Protein AF-A0A959RWC3-F1 (afdb_monomer_lite)

Radius of gyration: 19.72 Å; chains: 1; bounding box: 51×41×50 Å

Sequence (247 aa):
AQDLAAASRALKKYNSDLSNKASKISQELFERNDSAKAFLKINAAAELYLSTSNPKYADLLFENIDLITSRISNFSIVLGRIVTKSTNEEFNNKIRAAVKTEFEKVIQAQKENPYGVPYKPYIWGAGWGIQSFGVNMLFLHLGFPEIVNSEYAFNALNFVLGCHPGENTASFASGVGANSLTVAYGVNRADWSYIPGGVASGTALIRPDLPELKTWPFLWQQTEYVMGGGATNFMLLGMAADYLFNK

Secondary structure (DSSP, 8-state):
-HHHHHHHHHHTTT-HHHHHHHHHHHHHHHHTTTTS-HHHHHHHHHHHHHHH--HHHHHHHHHTHHHHHTTHHHHHHHHHHHHHH---HHHHHHHHHHHHHHHHHHHHHGGGSTTSS-----SS-HHHHHHHHHHHHHHHHHH-TTTS-THHHHHHHHHHTT-SSSS---BSBTT-SSSB--S-BSTTGGGT---TT-B----EEETTTEEE--S-TT-HHHHB--TTTHHHHHHHHHHHHHHHH--

Structure (mmCIF, N/CA/C/O backbone):
data_AF-A0A959RWC3-F1
#
_entry.id   AF-A0A959RWC3-F1
#
loop_
_atom_site.group_PDB
_atom_site.id
_atom_site.type_symbol
_atom_site.label_atom_id
_atom_site.label_alt_id
_atom_site.label_comp_id
_atom_site.label_asym_id
_atom_site.label_entity_id
_atom_site.label_seq_id
_atom_site.pdbx_PDB_ins_code
_atom_site.Cartn_x
_atom_site.Cartn_y
_atom_site.Cartn_z
_atom_site.occupancy
_atom_site.B_iso_or_equiv
_atom_site.auth_seq_id
_atom_site.auth_comp_id
_atom_site.auth_asym_id
_atom_site.auth_atom_id
_atom_site.pdbx_PDB_model_num
ATOM 1 N N . ALA A 1 1 ? -4.832 -10.357 13.868 1.00 94.12 1 ALA A N 1
ATOM 2 C CA . ALA A 1 1 ? -5.907 -9.530 14.458 1.00 94.12 1 ALA A CA 1
ATOM 3 C C . ALA A 1 1 ? -6.414 -8.517 13.436 1.00 94.12 1 ALA A C 1
ATOM 5 O O . ALA A 1 1 ? -7.496 -8.733 12.917 1.00 94.12 1 ALA A O 1
ATOM 6 N N . GLN A 1 2 ? -5.614 -7.512 13.057 1.00 96.06 2 GLN A N 1
ATOM 7 C CA . GLN A 1 2 ? -5.960 -6.481 12.061 1.00 96.06 2 GLN A CA 1
ATOM 8 C C . GLN A 1 2 ? -6.811 -6.981 10.877 1.00 96.06 2 GLN A C 1
ATOM 10 O O . GLN A 1 2 ? -7.953 -6.551 10.721 1.00 96.06 2 GLN A O 1
ATOM 15 N N . ASP A 1 3 ? -6.294 -7.933 10.097 1.00 96.12 3 ASP A N 1
ATOM 16 C CA . ASP A 1 3 ? -6.963 -8.387 8.870 1.00 96.12 3 ASP A CA 1
ATOM 17 C C . ASP A 1 3 ? -8.296 -9.091 9.143 1.00 96.12 3 ASP A C 1
ATOM 19 O O . ASP A 1 3 ? -9.255 -8.919 8.398 1.00 96.12 3 ASP A O 1
ATOM 23 N N . LEU A 1 4 ? -8.400 -9.831 10.252 1.00 98.19 4 LEU A N 1
ATOM 24 C CA . LEU A 1 4 ? -9.643 -10.493 10.659 1.00 98.19 4 LEU A CA 1
ATOM 25 C C . LEU A 1 4 ? -10.702 -9.485 11.122 1.00 98.19 4 LEU A C 1
ATOM 27 O O . LEU A 1 4 ? -11.885 -9.665 10.826 1.00 98.19 4 LEU A O 1
ATOM 31 N N . ALA A 1 5 ? -10.299 -8.403 11.797 1.00 98.25 5 ALA A N 1
ATOM 32 C CA . ALA A 1 5 ? -11.210 -7.311 12.130 1.00 98.25 5 ALA A CA 1
ATOM 33 C C . ALA A 1 5 ? -11.740 -6.625 10.863 1.00 98.25 5 ALA A C 1
ATOM 35 O O . ALA A 1 5 ? -12.949 -6.398 10.760 1.00 98.25 5 ALA A O 1
ATOM 36 N N . ALA A 1 6 ? -10.869 -6.336 9.893 1.00 97.69 6 ALA A N 1
ATOM 37 C CA . ALA A 1 6 ? -11.265 -5.746 8.617 1.00 97.69 6 ALA A CA 1
ATOM 38 C C . ALA A 1 6 ? -12.182 -6.684 7.809 1.00 97.69 6 ALA A C 1
ATOM 40 O O . ALA A 1 6 ? -13.258 -6.266 7.368 1.00 97.69 6 ALA A O 1
ATOM 41 N N . ALA A 1 7 ? -11.806 -7.962 7.690 1.00 97.81 7 ALA A N 1
ATOM 42 C CA . ALA A 1 7 ? -12.584 -8.989 7.002 1.00 97.81 7 ALA A CA 1
ATOM 43 C C . ALA A 1 7 ? -13.971 -9.170 7.628 1.00 97.81 7 ALA A C 1
ATOM 45 O O . ALA A 1 7 ? -14.957 -9.272 6.903 1.00 97.81 7 ALA A O 1
ATOM 46 N N . SER A 1 8 ? -14.079 -9.135 8.961 1.00 98.19 8 SER A N 1
ATOM 47 C CA . SER A 1 8 ? -15.370 -9.194 9.654 1.00 98.19 8 SER A CA 1
ATOM 48 C C . SER A 1 8 ? -16.339 -8.110 9.166 1.00 98.19 8 SER A C 1
ATOM 50 O O . SER A 1 8 ? -17.478 -8.419 8.816 1.00 98.19 8 SER A O 1
ATOM 52 N N . ARG A 1 9 ? -15.893 -6.849 9.037 1.00 96.56 9 ARG A N 1
ATOM 53 C CA . ARG A 1 9 ? -16.759 -5.778 8.504 1.00 96.56 9 ARG A CA 1
ATOM 54 C C . ARG A 1 9 ? -17.160 -6.020 7.059 1.00 96.56 9 ARG A C 1
ATOM 56 O O . ARG A 1 9 ? -18.326 -5.816 6.730 1.00 96.56 9 ARG A O 1
ATOM 63 N N . ALA A 1 10 ? -16.213 -6.431 6.216 1.00 96.31 10 ALA A N 1
ATOM 64 C CA . ALA A 1 10 ? -16.474 -6.685 4.803 1.00 96.31 10 ALA A CA 1
ATOM 65 C C . ALA A 1 10 ? -17.484 -7.829 4.613 1.00 96.31 10 ALA A C 1
ATOM 67 O O . ALA A 1 10 ? -18.391 -7.723 3.795 1.00 96.31 10 ALA A O 1
ATOM 68 N N . LEU A 1 11 ? -17.376 -8.888 5.420 1.00 97.50 11 LEU A N 1
ATOM 69 C CA . LEU A 1 11 ? -18.210 -10.087 5.333 1.00 97.50 11 LEU A CA 1
ATOM 70 C C . LEU A 1 11 ? -19.594 -9.931 5.968 1.00 97.50 11 LEU A C 1
ATOM 72 O O . LEU A 1 11 ? -20.471 -10.736 5.671 1.00 97.50 11 LEU A O 1
ATOM 76 N N . LYS A 1 12 ? -19.825 -8.919 6.814 1.00 95.94 12 LYS A N 1
ATOM 77 C CA . LYS A 1 12 ? -21.043 -8.796 7.637 1.00 95.94 12 LYS A CA 1
ATOM 78 C C . LYS A 1 12 ? -22.353 -8.930 6.853 1.00 95.94 12 LYS A C 1
ATOM 80 O O . LYS A 1 12 ? -23.305 -9.501 7.373 1.00 95.94 12 LYS A O 1
ATOM 85 N N . LYS A 1 13 ? -22.400 -8.413 5.620 1.00 96.44 13 LYS A N 1
ATOM 86 C CA . LYS A 1 13 ? -23.585 -8.476 4.742 1.00 96.44 13 LYS A CA 1
ATOM 87 C C . LYS A 1 13 ? -23.653 -9.732 3.860 1.00 96.44 13 LYS A C 1
ATOM 89 O O . LYS A 1 13 ? -24.714 -10.004 3.317 1.00 96.44 13 LYS A O 1
ATOM 94 N N . TYR A 1 14 ? -22.554 -10.472 3.712 1.00 97.25 14 TYR A N 1
ATOM 95 C CA . TYR A 1 14 ? -22.447 -11.616 2.795 1.00 97.25 14 TYR A CA 1
ATOM 96 C C . TYR A 1 14 ? -22.447 -12.965 3.521 1.00 97.25 14 TYR A C 1
ATOM 98 O O . TYR A 1 14 ? -22.988 -13.943 3.020 1.00 97.25 14 TYR A O 1
ATOM 106 N N . ASN A 1 15 ? -21.824 -13.028 4.699 1.00 98.00 15 ASN A N 1
ATOM 107 C CA . ASN A 1 15 ? -21.748 -14.222 5.530 1.00 98.00 15 ASN A CA 1
ATOM 108 C C . ASN A 1 15 ? -21.599 -13.809 7.003 1.00 98.00 15 ASN A C 1
ATOM 110 O O . ASN A 1 15 ? -20.490 -13.585 7.500 1.00 98.00 15 ASN A O 1
ATOM 114 N N . SER A 1 16 ? -22.732 -13.681 7.699 1.00 97.38 16 SER A N 1
ATOM 115 C CA . SER A 1 16 ? -22.787 -13.234 9.097 1.00 97.38 16 SER A CA 1
ATOM 116 C C . SER A 1 16 ? -22.029 -14.164 10.042 1.00 97.38 16 SER A C 1
ATOM 118 O O . SER A 1 16 ? -21.341 -13.690 10.945 1.00 97.38 16 SER A O 1
ATOM 120 N N . ASP A 1 17 ? -22.091 -15.475 9.809 1.00 98.25 17 ASP A N 1
ATOM 121 C CA . ASP A 1 17 ? -21.435 -16.471 10.658 1.00 98.25 17 ASP A CA 1
ATOM 122 C C . ASP A 1 17 ? -19.915 -16.372 10.554 1.00 98.25 17 ASP A C 1
ATOM 124 O O . ASP A 1 17 ? -19.214 -16.352 11.570 1.00 98.25 17 ASP A O 1
ATOM 128 N N . LEU A 1 18 ? -19.388 -16.251 9.333 1.00 98.06 18 LEU A N 1
ATOM 129 C CA . LEU A 1 18 ? -17.959 -16.059 9.112 1.00 98.06 18 LEU A CA 1
ATOM 130 C C . LEU A 1 18 ? -17.494 -14.691 9.624 1.00 98.06 18 LEU A C 1
ATOM 132 O O . LEU A 1 18 ? -16.441 -14.604 10.254 1.00 98.06 18 LEU A O 1
ATOM 136 N N . SER A 1 19 ? -18.301 -13.643 9.435 1.00 98.38 19 SER A N 1
ATOM 137 C CA . SER A 1 19 ? -18.060 -12.316 10.012 1.00 98.38 19 SER A CA 1
ATOM 138 C C . SER A 1 19 ? -17.921 -12.375 11.537 1.00 98.38 19 SER A C 1
ATOM 140 O O . SER A 1 19 ? -16.976 -11.807 12.093 1.00 98.38 19 SER A O 1
ATOM 142 N N . ASN A 1 20 ? -18.826 -13.082 12.218 1.00 98.19 20 ASN A N 1
ATOM 143 C CA . ASN A 1 20 ? -18.807 -13.233 13.673 1.00 98.19 20 ASN A CA 1
ATOM 144 C C . ASN A 1 20 ? -17.586 -14.035 14.140 1.00 98.19 20 ASN A C 1
ATOM 146 O O . ASN A 1 20 ? -16.916 -13.632 15.093 1.00 98.19 20 ASN A O 1
ATOM 150 N N . LYS A 1 21 ? -17.238 -15.122 13.437 1.00 98.31 21 LYS A N 1
ATOM 151 C CA . LYS A 1 21 ? -16.022 -15.907 13.710 1.00 98.31 21 LYS A CA 1
ATOM 152 C C . LYS A 1 21 ? -14.756 -15.061 13.555 1.00 98.31 21 LYS A C 1
ATOM 154 O O . LYS A 1 21 ? -13.922 -15.057 14.457 1.00 98.31 21 LYS A O 1
ATOM 159 N N . ALA A 1 22 ? -14.631 -14.304 12.464 1.00 98.50 22 ALA A N 1
ATOM 160 C CA . ALA A 1 22 ? -13.487 -13.427 12.222 1.00 98.50 22 ALA A CA 1
ATOM 161 C C . ALA A 1 22 ? -13.366 -12.336 13.300 1.00 98.50 22 ALA A C 1
ATOM 163 O O . ALA A 1 22 ? -12.276 -12.119 13.830 1.00 98.50 22 ALA A O 1
ATOM 164 N N . SER A 1 23 ? -14.486 -11.711 13.687 1.00 98.31 23 SER A N 1
ATOM 165 C CA . SER A 1 23 ? -14.517 -10.726 14.777 1.00 98.31 23 SER A CA 1
ATOM 166 C C . SER A 1 23 ? -14.013 -11.322 16.088 1.00 98.31 23 SER A C 1
ATOM 168 O O . SER A 1 23 ? -13.117 -10.759 16.717 1.00 98.31 23 SER A O 1
ATOM 170 N N . LYS A 1 24 ? -14.548 -12.486 16.480 1.00 98.25 24 LYS A N 1
ATOM 171 C CA . LYS A 1 24 ? -14.173 -13.165 17.724 1.00 98.25 24 LYS A CA 1
ATOM 172 C C . LYS A 1 24 ? -12.683 -13.509 17.747 1.00 98.25 24 LYS A C 1
ATOM 174 O O . LYS A 1 24 ? -11.982 -13.114 18.672 1.00 98.25 24 LYS A O 1
ATOM 179 N N . ILE A 1 25 ? -12.180 -14.165 16.699 1.00 98.19 25 ILE A N 1
ATOM 180 C CA . ILE A 1 25 ? -10.764 -14.550 16.607 1.00 98.19 25 ILE A CA 1
ATOM 181 C C . ILE A 1 25 ? -9.864 -13.308 16.610 1.00 98.19 25 ILE A C 1
ATOM 183 O O . ILE A 1 25 ? -8.811 -13.310 17.242 1.00 98.19 25 ILE A O 1
ATOM 187 N N . SER A 1 26 ? -10.267 -12.224 15.940 1.00 97.88 26 SER A N 1
ATOM 188 C CA . SER A 1 26 ? -9.500 -10.979 15.953 1.00 97.88 26 SER A CA 1
ATOM 189 C C . SER A 1 26 ? -9.325 -10.412 17.361 1.00 97.88 26 SER A C 1
ATOM 191 O O . SER A 1 26 ? -8.217 -10.002 17.710 1.00 97.88 26 SER A O 1
ATOM 193 N N . GLN A 1 27 ? -10.402 -10.380 18.150 1.00 97.50 27 GLN A N 1
ATOM 194 C CA . GLN A 1 27 ? -10.381 -9.874 19.524 1.00 97.50 27 GLN A CA 1
ATOM 195 C C . GLN A 1 27 ? -9.514 -10.766 20.420 1.00 97.50 27 GLN A C 1
ATOM 197 O O . GLN A 1 27 ? -8.615 -10.256 21.083 1.00 97.50 27 GLN A O 1
ATOM 202 N N . GLU A 1 28 ? -9.681 -12.090 20.340 1.00 96.62 28 GLU A N 1
ATOM 203 C CA . GLU A 1 28 ? -8.859 -13.039 21.102 1.00 96.62 28 GLU A CA 1
ATOM 204 C C . GLU A 1 28 ? -7.367 -12.929 20.755 1.00 96.62 28 GLU A C 1
ATOM 206 O O . GLU A 1 28 ? -6.518 -12.928 21.642 1.00 96.62 28 GLU A O 1
ATOM 211 N N . LEU A 1 29 ? -7.015 -12.812 19.469 1.00 95.69 29 LEU A N 1
ATOM 212 C CA . LEU A 1 29 ? -5.620 -12.642 19.047 1.00 95.69 29 LEU A CA 1
ATOM 213 C C . LEU A 1 29 ? -5.017 -11.323 19.535 1.00 95.69 29 LEU A C 1
ATOM 215 O O . LEU A 1 29 ? -3.814 -11.256 19.776 1.00 95.69 29 LEU A O 1
ATOM 219 N N . PHE A 1 30 ? -5.827 -10.270 19.633 1.00 95.38 30 PHE A N 1
ATOM 220 C CA . PHE A 1 30 ? -5.373 -8.979 20.136 1.00 95.38 30 PHE A CA 1
ATOM 221 C C . PHE A 1 30 ? -5.074 -9.025 21.640 1.00 95.38 30 PHE A C 1
ATOM 223 O O . PHE A 1 30 ? -4.076 -8.452 22.074 1.00 95.38 30 PHE A O 1
ATOM 230 N N . GLU A 1 31 ? -5.913 -9.727 22.405 1.00 92.25 31 GLU A N 1
ATOM 231 C CA . GLU A 1 31 ? -5.795 -9.891 23.861 1.00 92.25 31 GLU A CA 1
ATOM 232 C C . GLU A 1 31 ? -4.676 -10.865 24.251 1.00 92.25 31 GLU A C 1
ATOM 234 O O . GLU A 1 31 ? -3.935 -10.626 25.193 1.00 92.25 31 GLU A O 1
ATOM 239 N N . ARG A 1 32 ? -4.451 -11.938 23.482 1.00 91.69 32 ARG A N 1
ATOM 240 C CA . ARG A 1 32 ? -3.348 -12.884 23.757 1.00 91.69 32 ARG A CA 1
ATOM 241 C C . ARG A 1 32 ? -1.954 -12.266 23.624 1.00 91.69 32 ARG A C 1
ATOM 243 O O . ARG A 1 32 ? -0.979 -12.887 24.036 1.00 91.69 32 ARG A O 1
ATOM 250 N N . ASN A 1 33 ? -1.843 -11.086 23.017 1.00 83.44 33 ASN A N 1
ATOM 251 C CA . ASN A 1 33 ? -0.573 -10.437 22.713 1.00 83.44 33 ASN A CA 1
ATOM 252 C C . ASN A 1 33 ? -0.391 -9.139 23.519 1.00 83.44 33 ASN A C 1
ATOM 254 O O . ASN A 1 33 ? -0.070 -8.079 22.974 1.00 83.44 33 ASN A O 1
ATOM 258 N N . ASP A 1 34 ? -0.648 -9.201 24.826 1.00 74.38 34 ASP A N 1
ATOM 259 C CA . ASP A 1 34 ? -0.548 -8.049 25.732 1.00 74.38 34 ASP A CA 1
ATOM 260 C C . ASP A 1 34 ? 0.881 -7.524 25.905 1.00 74.38 34 ASP A C 1
ATOM 262 O O . ASP A 1 34 ? 1.068 -6.323 26.072 1.00 74.38 34 ASP A O 1
ATOM 266 N N . SER A 1 35 ? 1.896 -8.378 25.756 1.00 79.06 35 SER A N 1
ATOM 267 C CA . SER A 1 35 ? 3.309 -7.979 25.819 1.00 79.06 35 SER A CA 1
ATOM 268 C C . SER A 1 35 ? 3.852 -7.368 24.520 1.00 79.06 35 SER A C 1
ATOM 270 O O . SER A 1 35 ? 5.003 -6.921 24.482 1.00 79.06 35 SER A O 1
ATOM 272 N N . ALA A 1 36 ? 3.065 -7.336 23.437 1.00 83.38 36 ALA A N 1
ATOM 273 C CA . ALA A 1 36 ? 3.516 -6.753 22.180 1.00 83.38 36 ALA A CA 1
ATOM 274 C C . ALA A 1 36 ? 3.710 -5.237 22.293 1.00 83.38 36 ALA A C 1
ATOM 276 O O . ALA A 1 36 ? 2.899 -4.516 22.872 1.00 83.38 36 ALA A O 1
ATOM 277 N N . LYS A 1 37 ? 4.768 -4.738 21.642 1.00 88.56 37 LYS A N 1
ATOM 278 C CA . LYS A 1 37 ? 5.032 -3.298 21.522 1.00 88.56 37 LYS A CA 1
ATOM 279 C C . LYS A 1 37 ? 3.821 -2.589 20.913 1.00 88.56 37 LYS A C 1
ATOM 281 O O . LYS A 1 37 ? 3.301 -3.046 19.894 1.00 88.56 37 LYS A O 1
ATOM 286 N N . ALA A 1 38 ? 3.455 -1.430 21.464 1.00 87.94 38 ALA A N 1
ATOM 287 C CA . ALA A 1 38 ? 2.292 -0.653 21.029 1.00 87.94 38 ALA A CA 1
ATOM 288 C C . ALA A 1 38 ? 2.243 -0.428 19.508 1.00 87.94 38 ALA A C 1
ATOM 290 O O . ALA A 1 38 ? 1.197 -0.620 18.894 1.00 87.94 38 ALA A O 1
ATOM 291 N N . PHE A 1 39 ? 3.394 -0.153 18.879 1.00 90.56 39 PHE A N 1
ATOM 292 C CA . PHE A 1 39 ? 3.534 0.000 17.422 1.00 90.56 39 PHE A CA 1
ATOM 293 C C . PHE A 1 39 ? 2.908 -1.150 16.614 1.00 90.56 39 PHE A C 1
ATOM 295 O O . PHE A 1 39 ? 2.261 -0.907 15.600 1.00 90.56 39 PHE A O 1
ATOM 302 N N . LEU A 1 40 ? 3.056 -2.398 17.073 1.00 91.69 40 LEU A N 1
ATOM 303 C CA . LEU A 1 40 ? 2.515 -3.583 16.398 1.00 91.69 40 LEU A CA 1
ATOM 304 C C . LEU A 1 40 ? 1.005 -3.756 16.623 1.00 91.69 40 LEU A C 1
ATOM 306 O O . LEU A 1 40 ? 0.353 -4.497 15.889 1.00 91.69 40 LEU A O 1
ATOM 310 N N . LYS A 1 41 ? 0.442 -3.085 17.635 1.00 94.44 41 LYS A N 1
ATOM 311 C CA . LYS A 1 41 ? -0.976 -3.171 18.001 1.00 94.44 41 LYS A CA 1
ATOM 312 C C . LYS A 1 41 ? -1.823 -2.065 17.368 1.00 94.44 41 LYS A C 1
ATOM 314 O O . LYS A 1 41 ? -3.014 -2.295 17.203 1.00 94.44 41 LYS A O 1
ATOM 319 N N . ILE A 1 42 ? -1.250 -0.923 16.966 1.00 96.75 42 ILE A N 1
ATOM 320 C CA . ILE A 1 42 ? -2.008 0.248 16.472 1.00 96.75 42 ILE A CA 1
ATOM 321 C C . ILE A 1 42 ? -2.965 -0.099 15.328 1.00 96.75 42 ILE A C 1
ATOM 323 O O . ILE A 1 42 ? -4.167 0.109 15.464 1.00 96.75 42 ILE A O 1
ATOM 327 N N . ASN A 1 43 ? -2.475 -0.661 14.216 1.00 97.06 43 ASN A N 1
ATOM 328 C CA . ASN A 1 43 ? -3.352 -0.974 13.080 1.00 97.06 43 ASN A CA 1
ATOM 329 C C . ASN A 1 43 ? -4.430 -2.002 13.462 1.00 97.06 43 ASN A C 1
ATOM 331 O O . ASN A 1 43 ? -5.575 -1.892 13.031 1.00 97.06 43 ASN A O 1
ATOM 335 N N . ALA A 1 44 ? -4.097 -2.974 14.316 1.00 97.19 44 ALA A N 1
ATOM 336 C CA . ALA A 1 44 ? -5.067 -3.949 14.802 1.00 97.19 44 ALA A CA 1
ATOM 337 C C . ALA A 1 44 ? -6.134 -3.318 15.710 1.00 97.19 44 ALA A C 1
ATOM 339 O O . ALA A 1 44 ? -7.311 -3.632 15.554 1.00 97.19 44 ALA A O 1
ATOM 340 N N . ALA A 1 45 ? -5.741 -2.421 16.617 1.00 97.62 45 ALA A N 1
ATOM 341 C CA . ALA A 1 45 ? -6.650 -1.676 17.481 1.00 97.62 45 ALA A CA 1
ATOM 342 C C . ALA A 1 45 ? -7.568 -0.773 16.654 1.00 97.62 45 ALA A C 1
ATOM 344 O O . ALA A 1 45 ? -8.779 -0.794 16.840 1.00 97.62 45 ALA A O 1
ATOM 345 N N . ALA A 1 46 ? -7.018 -0.064 15.670 1.00 98.31 46 ALA A N 1
ATOM 346 C CA . ALA A 1 46 ? -7.789 0.753 14.746 1.00 98.31 46 ALA A CA 1
ATOM 347 C C . ALA A 1 46 ? -8.829 -0.072 13.977 1.00 98.31 46 ALA A C 1
ATOM 349 O O . ALA A 1 46 ? -10.011 0.272 13.972 1.00 98.31 46 ALA A O 1
ATOM 350 N N . GLU A 1 47 ? -8.433 -1.203 13.389 1.00 98.38 47 GLU A N 1
ATOM 351 C CA . GLU A 1 47 ? -9.384 -2.070 12.696 1.00 98.38 47 GLU A CA 1
ATOM 352 C C . GLU A 1 47 ? -10.442 -2.648 13.649 1.00 98.38 47 GLU A C 1
ATOM 354 O O . GLU A 1 47 ? -11.624 -2.678 13.310 1.00 98.38 47 GLU A O 1
ATOM 359 N N . LEU A 1 48 ? -10.064 -3.039 14.868 1.00 98.19 48 LEU A N 1
ATOM 360 C CA . LEU A 1 48 ? -11.003 -3.515 15.885 1.00 98.19 48 LEU A CA 1
ATOM 361 C C . LEU A 1 48 ? -11.982 -2.427 16.341 1.00 98.19 48 LEU A C 1
ATOM 363 O O . LEU A 1 48 ? -13.176 -2.706 16.460 1.00 98.19 48 LEU A O 1
ATOM 367 N N . TYR A 1 49 ? -11.527 -1.189 16.535 1.00 98.38 49 TYR A N 1
ATOM 368 C CA . TYR A 1 49 ? -12.389 -0.049 16.845 1.00 98.38 49 TYR A CA 1
ATOM 369 C C . TYR A 1 49 ? -13.377 0.231 15.707 1.00 98.38 49 TYR A C 1
ATOM 371 O O . TYR A 1 49 ? -14.582 0.379 15.935 1.00 98.38 49 TYR A O 1
ATOM 379 N N . LEU A 1 50 ? -12.903 0.230 14.458 1.00 98.12 50 LEU A N 1
ATOM 380 C CA . LEU A 1 50 ? -13.757 0.385 13.282 1.00 98.12 50 LEU A CA 1
ATOM 381 C C . LEU A 1 50 ? -14.835 -0.711 13.232 1.00 98.12 50 LEU A C 1
ATOM 383 O O . LEU A 1 50 ? -15.990 -0.394 12.946 1.00 98.12 50 LEU A O 1
ATOM 387 N N . SER A 1 51 ? -14.490 -1.962 13.558 1.00 97.06 51 SER A N 1
ATOM 388 C CA . SER A 1 51 ? -15.390 -3.128 13.471 1.00 97.06 51 SER A CA 1
ATOM 389 C C . SER A 1 51 ? -16.375 -3.275 14.614 1.00 97.06 51 SER A C 1
ATOM 391 O O . SER A 1 51 ? -17.499 -3.718 14.388 1.00 97.06 51 SER A O 1
ATOM 393 N N . THR A 1 52 ? -15.953 -2.952 15.831 1.00 96.25 52 THR A N 1
ATOM 394 C CA . THR A 1 52 ? -16.710 -3.273 17.048 1.00 96.25 52 THR A CA 1
ATOM 395 C C . THR A 1 52 ? -17.292 -2.041 17.724 1.00 96.25 52 THR A C 1
ATOM 397 O O . THR A 1 52 ? -18.206 -2.178 18.530 1.00 96.25 52 THR A O 1
ATOM 400 N N . SER A 1 53 ? -16.766 -0.847 17.423 1.00 96.44 53 SER A N 1
ATOM 401 C CA . SER A 1 53 ? -17.027 0.385 18.180 1.00 96.44 53 SER A CA 1
ATOM 402 C C . SER A 1 53 ? -16.718 0.269 19.681 1.00 96.44 53 SER A C 1
ATOM 404 O O . SER A 1 53 ? -17.179 1.100 20.455 1.00 96.44 53 SER A O 1
ATOM 406 N N . ASN A 1 54 ? -15.949 -0.739 20.112 1.00 96.81 54 ASN A N 1
ATOM 407 C CA . ASN A 1 54 ? -15.593 -0.904 21.516 1.00 96.81 54 ASN A CA 1
ATOM 408 C C . ASN A 1 54 ? -14.560 0.173 21.916 1.00 96.81 54 ASN A C 1
ATOM 410 O O . ASN A 1 54 ? -13.503 0.238 21.275 1.00 96.81 54 ASN A O 1
ATOM 414 N N . PRO A 1 55 ? -14.840 0.997 22.947 1.00 96.19 55 PRO A N 1
ATOM 415 C CA . PRO A 1 55 ? -13.990 2.125 23.328 1.00 96.19 55 PRO A CA 1
ATOM 416 C C . PRO A 1 55 ? -12.570 1.711 23.715 1.00 96.19 55 PRO A C 1
ATOM 418 O O . PRO A 1 55 ? -11.640 2.419 23.351 1.00 96.19 55 PRO A O 1
ATOM 421 N N . LYS A 1 56 ? -12.367 0.509 24.280 1.00 95.75 56 LYS A N 1
ATOM 422 C CA . LYS A 1 56 ? -11.033 0.031 24.697 1.00 95.75 56 LYS A CA 1
ATOM 423 C C . LYS A 1 56 ? -9.986 0.079 23.579 1.00 95.75 56 LYS A C 1
ATOM 425 O O . LYS A 1 56 ? -8.794 0.230 23.824 1.00 95.75 56 LYS A O 1
ATOM 430 N N . TYR A 1 57 ? -10.427 -0.100 22.333 1.00 97.00 57 TYR A N 1
ATOM 431 C CA . TYR A 1 57 ? -9.543 -0.047 21.175 1.00 97.00 57 TYR A CA 1
ATOM 432 C C . TYR A 1 57 ? -9.251 1.384 20.728 1.00 97.00 57 TYR A C 1
ATOM 434 O O . TYR A 1 57 ? -8.169 1.623 20.208 1.00 97.00 57 TYR A O 1
ATOM 442 N N . ALA A 1 58 ? -10.189 2.317 20.921 1.00 97.31 58 ALA A N 1
ATOM 443 C CA . ALA A 1 58 ? -9.965 3.739 20.679 1.00 97.31 58 ALA A CA 1
ATOM 444 C C . ALA A 1 58 ? -9.027 4.336 21.732 1.00 97.31 58 ALA A C 1
ATOM 446 O O . ALA A 1 58 ? -8.096 5.046 21.362 1.00 97.31 58 ALA A O 1
ATOM 447 N N . ASP A 1 59 ? -9.212 3.972 23.003 1.00 96.50 59 ASP A N 1
ATOM 448 C CA . ASP A 1 59 ? -8.383 4.439 24.119 1.00 96.50 59 ASP A CA 1
ATOM 449 C C . ASP A 1 59 ? -6.898 4.153 23.854 1.00 96.50 59 ASP A C 1
ATOM 451 O O . ASP A 1 59 ? -6.070 5.059 23.914 1.00 96.50 59 ASP A O 1
ATOM 455 N N . LEU A 1 60 ? -6.569 2.941 23.386 1.00 95.88 60 LEU A N 1
ATOM 456 C CA . LEU A 1 60 ? -5.197 2.586 23.012 1.00 95.88 60 LEU A CA 1
ATOM 457 C C . LEU A 1 60 ? -4.627 3.475 21.894 1.00 95.88 60 LEU A C 1
ATOM 459 O O . LEU A 1 60 ? -3.432 3.772 21.896 1.00 95.88 60 LEU A O 1
ATOM 463 N N . LEU A 1 61 ? -5.443 3.896 20.922 1.00 97.56 61 LEU A N 1
ATOM 464 C CA . LEU A 1 61 ? -4.993 4.809 19.865 1.00 97.56 61 LEU A CA 1
ATOM 465 C C . LEU A 1 61 ? -4.722 6.203 20.429 1.00 97.56 61 LEU A C 1
ATOM 467 O O . LEU A 1 61 ? -3.718 6.816 20.069 1.00 97.56 61 LEU A O 1
ATOM 471 N N . PHE A 1 62 ? -5.598 6.687 21.311 1.00 97.38 62 PHE A N 1
ATOM 472 C CA . PHE A 1 62 ? -5.481 8.004 21.930 1.00 97.38 62 PHE A CA 1
ATOM 473 C C . PHE A 1 62 ? -4.248 8.087 22.833 1.00 97.38 62 PHE A C 1
ATOM 475 O O . PHE A 1 62 ? -3.458 9.019 22.701 1.00 97.38 62 PHE A O 1
ATOM 482 N N . GLU A 1 63 ? -4.009 7.063 23.651 1.00 96.62 63 GLU A N 1
ATOM 483 C CA . GLU A 1 63 ? -2.824 6.944 24.509 1.00 96.62 63 GLU A CA 1
ATOM 484 C C . GLU A 1 63 ? -1.508 6.884 23.716 1.00 96.62 63 GLU A C 1
ATOM 486 O O . GLU A 1 63 ? -0.453 7.255 24.224 1.00 96.62 63 GLU A O 1
ATOM 491 N N . ASN A 1 64 ? -1.548 6.433 22.457 1.00 97.44 64 ASN A N 1
ATOM 492 C CA . ASN A 1 64 ? -0.368 6.264 21.605 1.00 97.44 64 ASN A CA 1
ATOM 493 C C . ASN A 1 64 ? -0.282 7.299 20.474 1.00 97.44 64 ASN A C 1
ATOM 495 O O . ASN A 1 64 ? 0.412 7.078 19.477 1.00 97.44 64 ASN A O 1
ATOM 499 N N . ILE A 1 65 ? -0.956 8.440 20.615 1.00 97.81 65 ILE A N 1
ATOM 500 C CA . ILE A 1 65 ? -1.034 9.451 19.562 1.00 97.81 65 ILE A CA 1
ATOM 501 C C . ILE A 1 65 ? 0.341 9.940 19.082 1.00 97.81 65 ILE A C 1
ATOM 503 O O . ILE A 1 65 ? 0.550 10.065 17.878 1.00 97.81 65 ILE A O 1
ATOM 507 N N . ASP A 1 66 ? 1.313 10.134 19.978 1.00 97.69 66 ASP A N 1
ATOM 508 C CA . ASP A 1 66 ? 2.660 10.595 19.608 1.00 97.69 66 ASP A CA 1
ATOM 509 C C . ASP A 1 66 ? 3.391 9.581 18.717 1.00 97.69 66 ASP A C 1
ATOM 511 O O . ASP A 1 66 ? 3.999 9.930 17.695 1.00 97.69 66 ASP A O 1
ATOM 515 N N . LEU A 1 67 ? 3.263 8.295 19.050 1.00 97.44 67 LEU A N 1
ATOM 516 C CA . LEU A 1 67 ? 3.801 7.201 18.248 1.00 97.44 67 LEU A CA 1
ATOM 517 C C . LEU A 1 67 ? 3.155 7.164 16.859 1.00 97.44 67 LEU A C 1
ATOM 519 O O . LEU A 1 67 ? 3.847 6.944 15.866 1.00 97.44 67 LEU A O 1
ATOM 523 N N . ILE A 1 68 ? 1.846 7.402 16.783 1.00 98.12 68 ILE A N 1
ATOM 524 C CA . ILE A 1 68 ? 1.115 7.450 15.516 1.00 98.12 68 ILE A CA 1
ATOM 525 C C . ILE A 1 68 ? 1.586 8.643 14.675 1.00 98.12 68 ILE A C 1
ATOM 527 O O . ILE A 1 68 ? 1.955 8.475 13.512 1.00 98.12 68 ILE A O 1
ATOM 531 N N . THR A 1 69 ? 1.644 9.838 15.267 1.00 98.19 69 THR A N 1
ATOM 532 C CA . THR A 1 69 ? 2.002 11.080 14.561 1.00 98.19 69 THR A CA 1
ATOM 533 C C . THR A 1 69 ? 3.448 11.111 14.075 1.00 98.19 69 THR A C 1
ATOM 535 O O . THR A 1 69 ? 3.741 11.745 13.067 1.00 98.19 69 THR A O 1
ATOM 538 N N . SER A 1 70 ? 4.354 10.382 14.732 1.00 97.19 70 SER A N 1
ATOM 539 C CA . SER A 1 70 ? 5.750 10.264 14.290 1.00 97.19 70 SER A CA 1
ATOM 540 C C . SER A 1 70 ? 5.946 9.285 13.125 1.00 97.19 70 SER A C 1
ATOM 542 O O . SER A 1 70 ? 7.040 9.219 12.564 1.00 97.19 70 SER A O 1
ATOM 544 N N . ARG A 1 71 ? 4.913 8.508 12.758 1.00 96.38 71 ARG A N 1
ATOM 545 C CA . ARG A 1 71 ? 4.996 7.394 11.797 1.00 96.38 71 ARG A CA 1
ATOM 546 C C . ARG A 1 71 ? 3.746 7.279 10.920 1.00 96.38 71 ARG A C 1
ATOM 548 O O . ARG A 1 71 ? 3.247 6.180 10.686 1.00 96.38 71 ARG A O 1
ATOM 555 N N . ILE A 1 72 ? 3.250 8.406 10.411 1.00 97.81 72 ILE A N 1
ATOM 556 C CA . ILE A 1 72 ? 2.019 8.482 9.601 1.00 97.81 72 ILE A CA 1
ATOM 557 C C . ILE A 1 72 ? 1.982 7.431 8.486 1.00 97.81 72 ILE A C 1
ATOM 559 O O . ILE A 1 72 ? 0.999 6.701 8.356 1.00 97.81 72 ILE A O 1
ATOM 563 N N . SER A 1 73 ? 3.078 7.283 7.743 1.00 94.00 73 SER A N 1
ATOM 564 C CA . SER A 1 73 ? 3.191 6.323 6.640 1.00 94.00 73 SER A CA 1
ATOM 565 C C . SER A 1 73 ? 2.977 4.855 7.058 1.00 94.00 73 SER A C 1
ATOM 567 O O . SER A 1 73 ? 2.541 4.054 6.240 1.00 94.00 73 SER A O 1
ATOM 569 N N . ASN A 1 74 ? 3.219 4.479 8.322 1.00 95.44 74 ASN A N 1
ATOM 570 C CA . ASN A 1 74 ? 2.974 3.116 8.821 1.00 95.44 74 ASN A CA 1
ATOM 571 C C . ASN A 1 74 ? 1.499 2.833 9.161 1.00 95.44 74 ASN A C 1
ATOM 573 O O . ASN A 1 74 ? 1.115 1.669 9.307 1.00 95.44 74 ASN A O 1
ATOM 577 N N . PHE A 1 75 ? 0.688 3.882 9.312 1.00 97.69 75 PHE A N 1
ATOM 578 C CA . PHE A 1 75 ? -0.696 3.794 9.787 1.00 97.69 75 PHE A CA 1
ATOM 579 C C . PHE A 1 75 ? -1.711 4.393 8.801 1.00 97.69 75 PHE A C 1
ATOM 581 O O . PHE A 1 75 ? -2.915 4.334 9.050 1.00 97.69 75 PHE A O 1
ATOM 588 N N . SER A 1 76 ? -1.242 4.929 7.668 1.00 97.19 76 SER A N 1
ATOM 589 C CA . SER A 1 76 ? -2.016 5.551 6.578 1.00 97.19 76 SER A CA 1
ATOM 590 C C . SER A 1 76 ? -3.348 4.847 6.294 1.00 97.19 76 SER A C 1
ATOM 592 O O . SER A 1 76 ? -4.394 5.494 6.258 1.00 97.19 76 SER A O 1
ATOM 594 N N . ILE A 1 77 ? -3.318 3.513 6.194 1.00 95.75 77 ILE A N 1
ATOM 595 C CA . ILE A 1 77 ? -4.459 2.659 5.864 1.00 95.75 77 ILE A CA 1
ATOM 596 C C . ILE A 1 77 ? -5.657 2.860 6.800 1.00 95.75 77 ILE A C 1
ATOM 598 O O . ILE A 1 77 ? -6.803 2.743 6.367 1.00 95.75 77 ILE A O 1
ATOM 602 N N . VAL A 1 78 ? -5.441 3.180 8.078 1.00 97.62 78 VAL A N 1
ATOM 603 C CA . VAL A 1 78 ? -6.519 3.361 9.066 1.00 97.62 78 VAL A CA 1
ATOM 604 C C . VAL A 1 78 ? -6.807 4.820 9.413 1.00 97.62 78 VAL A C 1
ATOM 606 O O . VAL A 1 78 ? -7.953 5.121 9.742 1.00 97.62 78 VAL A O 1
ATOM 609 N N . LEU A 1 79 ? -5.829 5.728 9.323 1.00 98.12 79 LEU A N 1
ATOM 610 C CA . LEU A 1 79 ? -5.921 7.076 9.909 1.00 98.12 79 LEU A CA 1
ATOM 611 C C . LEU A 1 79 ? -7.161 7.862 9.485 1.00 98.12 79 LEU A C 1
ATOM 613 O O . LEU A 1 79 ? -7.908 8.313 10.349 1.00 98.12 79 LEU A O 1
ATOM 617 N N . GLY A 1 80 ? -7.422 7.977 8.181 1.00 98.00 80 GLY A N 1
ATOM 618 C CA . GLY A 1 80 ? -8.587 8.714 7.679 1.00 98.00 80 GLY A CA 1
ATOM 619 C C . GLY A 1 80 ? -9.912 8.175 8.218 1.00 98.00 80 GLY A C 1
ATOM 620 O O . GLY A 1 80 ? -10.795 8.927 8.633 1.00 98.00 80 GLY A O 1
ATOM 621 N N . ARG A 1 81 ? -10.025 6.844 8.288 1.00 97.88 81 ARG A N 1
ATOM 622 C CA . ARG A 1 81 ? -11.222 6.148 8.780 1.00 97.88 81 ARG A CA 1
ATOM 623 C C . ARG A 1 81 ? -11.401 6.338 10.286 1.00 97.88 81 ARG A C 1
ATOM 625 O O . ARG A 1 81 ? -12.526 6.513 10.745 1.00 97.88 81 ARG A O 1
ATOM 632 N N . ILE A 1 82 ? -10.306 6.329 11.046 1.00 98.12 82 ILE A N 1
ATOM 633 C CA . ILE A 1 82 ? -10.330 6.579 12.491 1.00 98.12 82 ILE A CA 1
ATOM 634 C C . ILE A 1 82 ? -10.694 8.029 12.785 1.00 98.12 82 ILE A C 1
ATOM 636 O O . ILE A 1 82 ? -11.594 8.250 13.586 1.00 98.12 82 ILE A O 1
ATOM 640 N N . VAL A 1 83 ? -10.068 8.997 12.111 1.00 98.12 83 VAL A N 1
ATOM 641 C CA . VAL A 1 83 ? -10.375 10.427 12.285 1.00 98.12 83 VAL A CA 1
ATOM 642 C C . VAL A 1 83 ? -11.837 10.726 11.953 1.00 98.12 83 VAL A C 1
ATOM 644 O O . VAL A 1 83 ? -12.479 11.493 12.658 1.00 98.12 83 VAL A O 1
ATOM 647 N N . THR A 1 84 ? -12.390 10.076 10.925 1.00 97.31 84 THR A N 1
ATOM 648 C CA . THR A 1 84 ? -13.810 10.218 10.559 1.00 97.31 84 THR A CA 1
ATOM 649 C C . THR A 1 84 ? -14.755 9.631 11.614 1.00 97.31 84 THR A C 1
ATOM 651 O O . THR A 1 84 ? -15.851 10.143 11.814 1.00 97.31 84 THR A O 1
ATOM 654 N N . LYS A 1 85 ? -14.360 8.539 12.283 1.00 97.25 85 LYS A N 1
ATOM 655 C CA . LYS A 1 85 ? -15.189 7.849 13.286 1.00 97.25 85 LYS A CA 1
ATOM 656 C C . LYS A 1 85 ? -15.059 8.445 14.695 1.00 97.25 85 LYS A C 1
ATOM 658 O O . LYS A 1 85 ? -16.010 8.382 15.467 1.00 97.25 85 LYS A O 1
ATOM 663 N N . SER A 1 86 ? -13.878 8.943 15.045 1.00 95.06 86 SER A N 1
ATOM 664 C CA . SER A 1 86 ? -13.527 9.425 16.382 1.00 95.06 86 SER A CA 1
ATOM 665 C C . SER A 1 86 ? -14.157 10.784 16.679 1.00 95.06 86 SER A C 1
ATOM 667 O O . SER A 1 86 ? -14.075 11.703 15.868 1.00 95.06 86 SER A O 1
ATOM 669 N N . THR A 1 87 ? -14.697 10.944 17.888 1.00 93.75 87 THR A N 1
ATOM 670 C CA . THR A 1 87 ? -15.186 12.230 18.414 1.00 93.75 87 THR A CA 1
ATOM 671 C C . THR A 1 87 ? -14.118 13.009 19.190 1.00 93.75 87 THR A C 1
ATOM 673 O O . THR A 1 87 ? -14.405 14.083 19.706 1.00 93.75 87 THR A O 1
ATOM 676 N N . ASN A 1 88 ? -12.897 12.478 19.319 1.00 97.12 88 ASN A N 1
ATOM 677 C CA . ASN A 1 88 ? -11.801 13.144 20.022 1.00 97.12 88 ASN A CA 1
ATOM 678 C C . ASN A 1 88 ? -11.139 14.188 19.103 1.00 97.12 88 ASN A C 1
ATOM 680 O O . ASN A 1 88 ? -10.329 13.844 18.238 1.00 97.12 88 ASN A O 1
ATOM 684 N N . GLU A 1 89 ? -11.498 15.461 19.284 1.00 97.44 89 GLU A N 1
ATOM 685 C CA . GLU A 1 89 ? -11.016 16.569 18.449 1.00 97.44 89 GLU A CA 1
ATOM 686 C C . GLU A 1 89 ? -9.512 16.815 18.580 1.00 97.44 89 GLU A C 1
ATOM 688 O O . GLU A 1 89 ? -8.849 17.063 17.573 1.00 97.44 89 GLU A O 1
ATOM 693 N N . GLU A 1 90 ? -8.949 16.698 19.786 1.00 97.38 90 GLU A N 1
ATOM 694 C CA . GLU A 1 90 ? -7.505 16.837 20.002 1.00 97.38 90 GLU A CA 1
ATOM 695 C C . GLU A 1 90 ? -6.742 15.779 19.198 1.00 97.38 90 GLU A C 1
ATOM 697 O O . GLU A 1 90 ? -5.810 16.104 18.453 1.00 97.38 90 GLU A O 1
ATOM 702 N N . PHE A 1 91 ? -7.201 14.524 19.272 1.00 98.19 91 PHE A N 1
ATOM 703 C CA . PHE A 1 91 ? -6.626 13.433 18.499 1.00 98.19 91 PHE A CA 1
ATOM 704 C C . PHE A 1 91 ? -6.705 13.712 16.998 1.00 98.19 91 PHE A C 1
ATOM 706 O O . PHE A 1 91 ? -5.698 13.666 16.287 1.00 98.19 91 PHE A O 1
ATOM 713 N N . ASN A 1 92 ? -7.900 14.053 16.518 1.00 98.44 92 ASN A N 1
ATOM 714 C CA . ASN A 1 92 ? -8.159 14.298 15.105 1.00 98.44 92 ASN A CA 1
ATOM 715 C C . ASN A 1 92 ? -7.296 15.447 14.554 1.00 98.44 92 ASN A C 1
ATOM 717 O O . ASN A 1 92 ? -6.697 15.311 13.484 1.00 98.44 92 ASN A O 1
ATOM 721 N N . ASN A 1 93 ? -7.177 16.549 15.297 1.00 98.44 93 ASN A N 1
ATOM 722 C CA . ASN A 1 93 ? -6.393 17.717 14.896 1.00 98.44 93 ASN A CA 1
ATOM 723 C C . ASN A 1 93 ? -4.894 17.411 14.839 1.00 98.44 93 ASN A C 1
ATOM 725 O O . ASN A 1 93 ? -4.225 17.787 13.872 1.00 98.44 93 ASN A O 1
ATOM 729 N N . LYS A 1 94 ? -4.361 16.675 15.821 1.00 98.50 94 LYS A N 1
ATOM 730 C CA . LYS A 1 94 ? -2.941 16.305 15.834 1.00 98.50 94 LYS A CA 1
ATOM 731 C C . LYS A 1 94 ? -2.590 15.345 14.695 1.00 98.50 94 LYS A C 1
ATOM 733 O O . LYS A 1 94 ? -1.538 15.499 14.076 1.00 98.50 94 LYS A O 1
ATOM 738 N N . ILE A 1 95 ? -3.485 14.410 14.356 1.00 98.69 95 ILE A N 1
ATOM 739 C CA . ILE A 1 95 ? -3.317 13.543 13.181 1.00 98.69 95 ILE A CA 1
ATOM 740 C C . ILE A 1 95 ? -3.322 14.363 11.887 1.00 98.69 95 ILE A C 1
ATOM 742 O O . ILE A 1 95 ? -2.406 14.197 11.086 1.00 98.69 95 ILE A O 1
ATOM 746 N N . ARG A 1 96 ? -4.283 15.278 11.686 1.00 98.75 96 ARG A N 1
ATOM 747 C CA . ARG A 1 96 ? -4.319 16.143 10.487 1.00 98.75 96 ARG A CA 1
ATOM 748 C C . ARG A 1 96 ? -3.037 16.961 10.334 1.00 98.75 96 ARG A C 1
ATOM 750 O O . ARG A 1 96 ? -2.455 16.993 9.251 1.00 98.75 96 ARG A O 1
ATOM 757 N N . ALA A 1 97 ? -2.562 17.570 11.421 1.00 98.69 97 ALA A N 1
ATOM 758 C CA . ALA A 1 97 ? -1.310 18.322 11.422 1.00 98.69 97 ALA A CA 1
ATOM 759 C C . ALA A 1 97 ? -0.104 17.436 11.061 1.00 98.69 97 ALA A C 1
ATOM 761 O O . ALA A 1 97 ? 0.727 17.822 10.241 1.00 98.69 97 ALA A O 1
ATOM 762 N N . ALA A 1 98 ? -0.025 16.226 11.619 1.00 98.69 98 ALA A N 1
ATOM 763 C CA . ALA A 1 98 ? 1.054 15.290 11.323 1.00 98.69 98 ALA A CA 1
ATOM 764 C C . ALA A 1 98 ? 1.014 14.768 9.876 1.00 98.69 98 ALA A C 1
ATOM 766 O O . ALA A 1 98 ? 2.065 14.650 9.249 1.00 98.69 98 ALA A O 1
ATOM 767 N N . VAL A 1 99 ? -0.177 14.510 9.321 1.00 98.81 99 VAL A N 1
ATOM 768 C CA . VAL A 1 99 ? -0.353 14.139 7.905 1.00 98.81 99 VAL A CA 1
ATOM 769 C C . VAL A 1 99 ? 0.134 15.257 6.990 1.00 98.81 99 VAL A C 1
ATOM 771 O O . VAL A 1 99 ? 0.868 14.977 6.045 1.00 98.81 99 VAL A O 1
ATOM 774 N N . LYS A 1 100 ? -0.200 16.519 7.293 1.00 98.69 100 LYS A N 1
ATOM 775 C CA . LYS A 1 100 ? 0.298 17.677 6.540 1.00 98.69 100 LYS A CA 1
ATOM 776 C C . LYS A 1 100 ? 1.826 17.742 6.548 1.00 98.69 100 LYS A C 1
ATOM 778 O O . LYS A 1 100 ? 2.436 17.787 5.48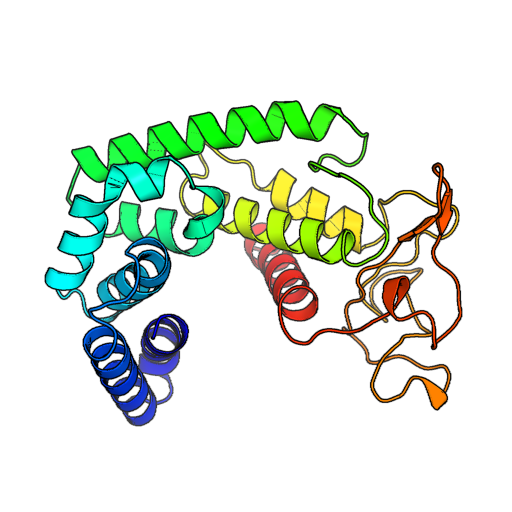5 1.00 98.69 100 LYS A O 1
ATOM 783 N N . THR A 1 101 ? 2.438 17.665 7.729 1.00 98.44 101 THR A N 1
ATOM 784 C CA . THR A 1 101 ? 3.901 17.678 7.877 1.00 98.44 101 THR A CA 1
ATOM 785 C C . THR A 1 101 ? 4.569 16.517 7.137 1.00 98.44 101 THR A C 1
ATOM 787 O O . THR A 1 101 ? 5.621 16.689 6.527 1.00 98.44 101 THR A O 1
ATOM 790 N N . GLU A 1 102 ? 3.991 15.315 7.181 1.00 97.88 102 GLU A N 1
ATOM 791 C CA . GLU A 1 102 ? 4.527 14.168 6.445 1.00 97.88 102 GLU A CA 1
ATOM 792 C C . GLU A 1 102 ? 4.420 14.370 4.930 1.00 97.88 102 GLU A C 1
ATOM 794 O O . GLU A 1 102 ? 5.377 14.114 4.200 1.00 97.88 102 GLU A O 1
ATOM 799 N N . PHE A 1 103 ? 3.288 14.881 4.451 1.00 98.12 103 PHE A N 1
ATOM 800 C CA . PHE A 1 103 ? 3.079 15.122 3.030 1.00 98.12 103 PHE A CA 1
ATOM 801 C C . PHE A 1 103 ? 4.001 16.220 2.478 1.00 98.12 103 PHE A C 1
ATOM 803 O O . PHE A 1 103 ? 4.539 16.078 1.382 1.00 98.12 103 PHE A O 1
ATOM 810 N N . GLU A 1 104 ? 4.298 17.259 3.261 1.00 97.94 104 GLU A N 1
ATOM 811 C CA . GLU A 1 104 ? 5.310 18.263 2.907 1.00 97.94 104 GLU A CA 1
ATOM 812 C C . GLU A 1 104 ? 6.692 17.633 2.664 1.00 97.94 104 GLU A C 1
ATOM 814 O O . GLU A 1 104 ? 7.387 18.018 1.719 1.00 97.94 104 GLU A O 1
ATOM 819 N N . LYS A 1 105 ? 7.081 16.609 3.440 1.00 97.00 105 LYS A N 1
ATOM 820 C CA . LYS A 1 105 ? 8.326 15.860 3.189 1.00 97.00 105 LYS A CA 1
ATOM 821 C C . LYS A 1 105 ? 8.256 15.059 1.893 1.00 97.00 105 LYS A C 1
ATOM 823 O O . LYS A 1 105 ? 9.237 15.037 1.153 1.00 97.00 105 LYS A O 1
ATOM 828 N N . VAL A 1 106 ? 7.114 14.429 1.598 1.00 97.19 106 VAL A N 1
ATOM 829 C CA . VAL A 1 106 ? 6.898 13.701 0.335 1.00 97.19 106 VAL A CA 1
ATOM 830 C C . VAL A 1 106 ? 7.044 14.646 -0.859 1.00 97.19 106 VAL A C 1
ATOM 832 O O . VAL A 1 106 ? 7.749 14.307 -1.809 1.00 97.19 106 VAL A O 1
ATOM 835 N N . ILE A 1 107 ? 6.466 15.852 -0.783 1.00 97.25 107 ILE A N 1
ATOM 836 C CA . ILE A 1 107 ? 6.576 16.892 -1.820 1.00 97.25 107 ILE A CA 1
ATOM 837 C C . ILE A 1 107 ? 8.036 17.260 -2.099 1.00 97.25 107 ILE A C 1
ATOM 839 O O . ILE A 1 107 ? 8.388 17.495 -3.255 1.00 97.25 107 ILE A O 1
ATOM 843 N N . GLN A 1 108 ? 8.890 17.335 -1.074 1.00 97.31 108 GLN A N 1
ATOM 844 C CA . GLN A 1 108 ? 10.313 17.609 -1.292 1.00 97.31 108 GLN A CA 1
ATOM 845 C C . GLN A 1 108 ? 11.049 16.387 -1.843 1.00 97.31 108 GLN A C 1
ATOM 847 O O . GLN A 1 108 ? 11.772 16.516 -2.826 1.00 97.31 108 GLN A O 1
ATOM 852 N N . ALA A 1 109 ? 10.830 15.206 -1.264 1.00 95.75 109 ALA A N 1
ATOM 853 C CA . ALA A 1 109 ? 11.535 13.984 -1.645 1.00 95.75 109 ALA A CA 1
ATOM 854 C C . ALA A 1 109 ? 11.255 13.555 -3.096 1.00 95.75 109 ALA A C 1
ATOM 856 O O . ALA A 1 109 ? 12.147 13.051 -3.773 1.00 95.75 109 ALA A O 1
ATOM 857 N N . GLN A 1 110 ? 10.043 13.782 -3.614 1.00 94.50 110 GLN A N 1
ATOM 858 C CA . GLN A 1 110 ? 9.736 13.442 -5.008 1.00 94.50 110 GLN A CA 1
ATOM 859 C C . GLN A 1 110 ? 10.512 14.282 -6.036 1.00 94.50 110 GLN A C 1
ATOM 861 O O . GLN A 1 110 ? 10.625 13.863 -7.179 1.00 94.50 110 GLN A O 1
ATOM 866 N N . LYS A 1 111 ? 11.056 15.451 -5.655 1.00 95.19 111 LYS A N 1
ATOM 867 C CA . LYS A 1 111 ? 11.814 16.328 -6.568 1.00 95.19 111 LYS A CA 1
ATOM 868 C C . LYS A 1 111 ? 13.190 15.770 -6.928 1.00 95.19 111 LYS A C 1
ATOM 870 O O . LYS A 1 111 ? 13.839 16.296 -7.825 1.00 95.19 111 LYS A O 1
ATOM 875 N N . GLU A 1 112 ? 13.641 14.724 -6.237 1.00 94.75 112 GLU A N 1
ATOM 876 C CA . GLU A 1 112 ? 14.923 14.062 -6.500 1.00 94.75 112 GLU A CA 1
ATOM 877 C C . GLU A 1 112 ? 14.943 13.325 -7.855 1.00 94.75 112 GLU A C 1
ATOM 879 O O . GLU A 1 112 ? 16.003 12.897 -8.305 1.00 94.75 112 GLU A O 1
ATOM 884 N N . ASN A 1 113 ? 13.791 13.151 -8.513 1.00 94.19 113 ASN A N 1
ATOM 885 C CA . ASN A 1 113 ? 13.662 12.443 -9.786 1.00 94.19 113 ASN A CA 1
ATOM 886 C C . ASN A 1 113 ? 12.433 12.941 -10.587 1.00 94.19 113 ASN A C 1
ATOM 888 O O . ASN A 1 113 ? 11.573 13.622 -10.029 1.00 94.19 113 ASN A O 1
ATOM 892 N N . PRO A 1 114 ? 12.311 12.611 -11.887 1.00 95.56 114 PRO A N 1
ATOM 893 C CA . PRO A 1 114 ? 11.225 13.119 -12.729 1.00 95.56 114 PRO A CA 1
ATOM 894 C C . PRO A 1 114 ? 9.915 12.313 -12.643 1.00 95.56 114 PRO A C 1
ATOM 896 O O . PRO A 1 114 ? 8.969 12.638 -13.353 1.00 95.56 114 PRO A O 1
ATOM 899 N N . TYR A 1 115 ? 9.835 11.265 -11.817 1.00 96.19 115 TYR A N 1
ATOM 900 C CA . TYR A 1 115 ? 8.706 10.323 -11.823 1.00 96.19 115 TYR A CA 1
ATOM 901 C C . TYR A 1 115 ? 7.583 10.680 -10.839 1.00 96.19 115 TYR A C 1
ATOM 903 O O . TYR A 1 115 ? 6.617 9.931 -10.709 1.00 96.19 115 TYR A O 1
ATOM 911 N N . GLY A 1 116 ? 7.704 11.798 -10.114 1.00 95.50 116 GLY A N 1
ATOM 912 C CA . GLY A 1 116 ? 6.661 12.258 -9.190 1.00 95.50 116 GLY A CA 1
ATOM 913 C C . GLY A 1 116 ? 6.426 11.316 -8.003 1.00 95.50 116 GLY A C 1
ATOM 914 O O . GLY A 1 116 ? 5.321 11.261 -7.462 1.00 95.50 116 GLY A O 1
ATOM 915 N N . VAL A 1 117 ? 7.452 10.549 -7.618 1.00 96.19 117 VAL A N 1
ATOM 916 C CA . VAL A 1 117 ? 7.456 9.650 -6.456 1.00 96.19 117 VAL A CA 1
ATOM 917 C C . VAL A 1 117 ? 8.808 9.724 -5.741 1.00 96.19 117 VAL A C 1
ATOM 919 O O . VAL A 1 117 ? 9.836 9.873 -6.401 1.00 96.19 117 VAL A O 1
ATOM 922 N N . PRO A 1 118 ? 8.879 9.590 -4.406 1.00 95.25 118 PRO A N 1
ATOM 923 C CA . PRO A 1 118 ? 10.150 9.381 -3.719 1.00 95.25 118 PRO A CA 1
ATOM 924 C C . PRO A 1 118 ? 10.763 8.041 -4.147 1.00 95.25 118 PRO A C 1
ATOM 926 O O . PRO A 1 118 ? 10.274 6.974 -3.774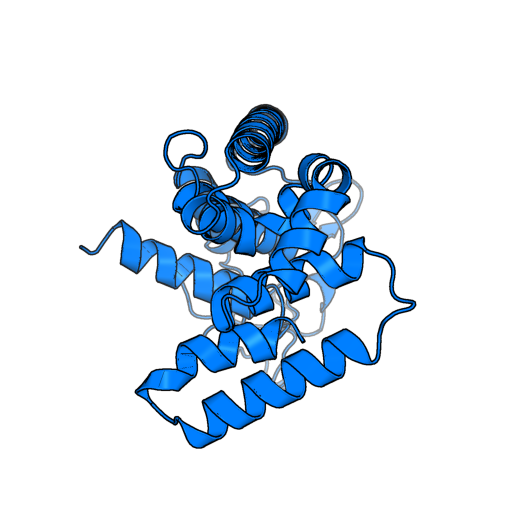 1.00 95.25 118 PRO A O 1
ATOM 929 N N . TYR A 1 119 ? 11.832 8.088 -4.939 1.00 92.56 119 TYR A N 1
ATOM 930 C CA . TYR A 1 119 ? 12.455 6.900 -5.516 1.00 92.56 119 TYR A CA 1
ATOM 931 C C . TYR A 1 119 ? 13.930 6.823 -5.146 1.00 92.56 119 TYR A C 1
ATOM 933 O O . TYR A 1 119 ? 14.732 7.668 -5.536 1.00 92.56 119 TYR A O 1
ATOM 941 N N . LYS A 1 120 ? 14.285 5.770 -4.405 1.00 87.69 120 LYS A N 1
ATOM 942 C CA . LYS A 1 120 ? 15.671 5.405 -4.107 1.00 87.69 120 LYS A CA 1
ATOM 943 C C . LYS A 1 120 ? 15.937 4.010 -4.668 1.00 87.69 120 LYS A C 1
ATOM 945 O O . LYS A 1 120 ? 15.529 3.031 -4.040 1.00 87.69 120 LYS A O 1
ATOM 950 N N . PRO A 1 121 ? 16.545 3.905 -5.861 1.00 83.75 121 PRO A N 1
ATOM 951 C CA . PRO A 1 121 ? 16.788 2.621 -6.498 1.00 83.75 121 PRO A CA 1
ATOM 952 C C . PRO A 1 121 ? 17.739 1.753 -5.665 1.00 83.75 121 PRO A C 1
ATOM 954 O O . PRO A 1 121 ? 18.702 2.242 -5.078 1.00 83.75 121 PRO A O 1
ATOM 957 N N . TYR A 1 122 ? 17.478 0.448 -5.631 1.00 87.00 122 TYR A N 1
ATOM 958 C CA . TYR A 1 122 ? 18.366 -0.558 -5.050 1.00 87.00 122 TYR A CA 1
ATOM 959 C C . TYR A 1 122 ? 18.153 -1.906 -5.754 1.00 87.00 122 TYR A C 1
ATOM 961 O O . TYR A 1 122 ? 17.349 -2.007 -6.679 1.00 87.00 122 TYR A O 1
ATOM 969 N N . ILE A 1 123 ? 18.907 -2.937 -5.366 1.00 89.56 123 ILE A N 1
ATOM 970 C CA . ILE A 1 123 ? 19.029 -4.162 -6.170 1.00 89.56 123 ILE A CA 1
ATOM 971 C C . ILE A 1 123 ? 17.741 -4.995 -6.286 1.00 89.56 123 ILE A C 1
ATOM 973 O O . ILE A 1 123 ? 17.587 -5.686 -7.283 1.00 89.56 123 ILE A O 1
ATOM 977 N N . TRP A 1 124 ? 16.828 -4.963 -5.305 1.00 92.62 124 TRP A N 1
ATOM 978 C CA . TRP A 1 124 ? 15.653 -5.848 -5.300 1.00 92.62 124 TRP A CA 1
ATOM 979 C C . TRP A 1 124 ? 14.467 -5.280 -4.522 1.00 92.62 124 TRP A C 1
ATOM 981 O O . TRP A 1 124 ? 14.557 -5.068 -3.321 1.00 92.62 124 TRP A O 1
ATOM 991 N N . GLY A 1 125 ? 13.316 -5.111 -5.171 1.00 91.19 125 GLY A N 1
ATOM 992 C CA . GLY A 1 125 ? 12.070 -4.720 -4.494 1.00 91.19 125 GLY A CA 1
ATOM 993 C C . GLY A 1 125 ? 11.750 -3.224 -4.524 1.00 91.19 125 GLY A C 1
ATOM 994 O O . GLY A 1 125 ? 10.743 -2.811 -3.948 1.00 91.19 125 GLY A O 1
ATOM 995 N N . ALA A 1 126 ? 12.540 -2.407 -5.230 1.00 92.44 126 ALA A N 1
ATOM 996 C CA . ALA A 1 126 ? 12.292 -0.968 -5.344 1.00 92.44 126 ALA A CA 1
ATOM 997 C C . ALA A 1 126 ? 10.897 -0.652 -5.916 1.00 92.44 126 ALA A C 1
ATOM 999 O O . ALA A 1 126 ? 10.191 0.193 -5.364 1.00 92.44 126 ALA A O 1
ATOM 1000 N N . GLY A 1 127 ? 10.446 -1.376 -6.949 1.00 93.56 127 GLY A N 1
ATOM 1001 C CA . GLY A 1 127 ? 9.101 -1.204 -7.506 1.00 93.56 127 GLY A CA 1
ATOM 1002 C C . GLY A 1 127 ? 7.980 -1.589 -6.536 1.00 93.56 127 GLY A C 1
ATOM 1003 O O . GLY A 1 127 ? 6.942 -0.930 -6.520 1.00 93.56 127 GLY A O 1
ATOM 1004 N N . TRP A 1 128 ? 8.181 -2.578 -5.658 1.00 94.62 128 TRP A N 1
ATOM 1005 C CA . TRP A 1 128 ? 7.212 -2.877 -4.593 1.00 94.62 128 TRP A CA 1
ATOM 1006 C C . TRP A 1 128 ? 7.147 -1.756 -3.553 1.00 94.62 128 T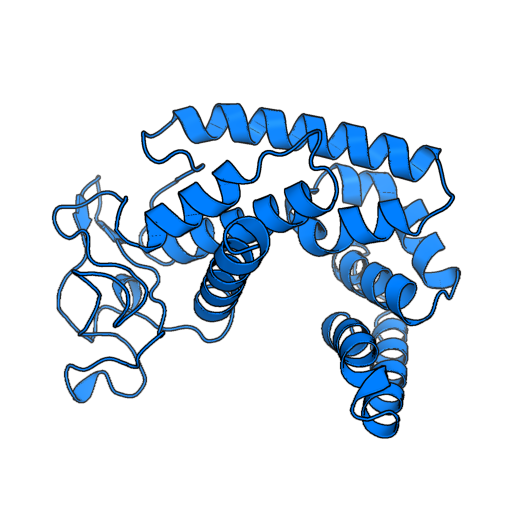RP A C 1
ATOM 1008 O O . TRP A 1 128 ? 6.067 -1.442 -3.052 1.00 94.62 128 TRP A O 1
ATOM 1018 N N . GLY A 1 129 ? 8.288 -1.126 -3.259 1.00 94.88 129 GLY A N 1
ATOM 1019 C CA . GLY A 1 129 ? 8.357 0.074 -2.429 1.00 94.88 129 GLY A CA 1
ATOM 1020 C C . GLY A 1 129 ? 7.539 1.226 -3.016 1.00 94.88 129 GLY A C 1
ATOM 1021 O O . GLY A 1 129 ? 6.734 1.818 -2.299 1.00 94.88 129 GLY A O 1
ATOM 1022 N N . 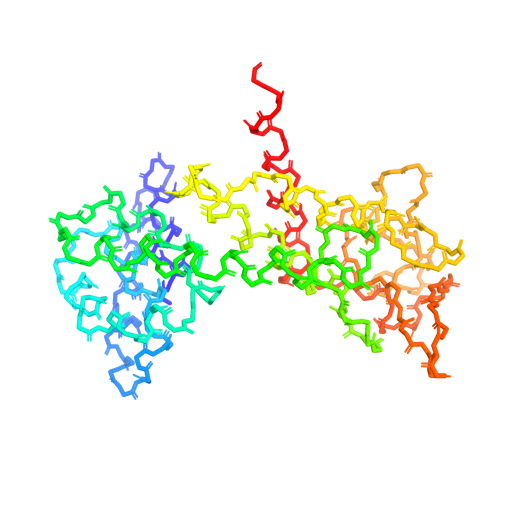ILE A 1 130 ? 7.666 1.480 -4.323 1.00 96.25 130 ILE A N 1
ATOM 1023 C CA . ILE A 1 130 ? 6.862 2.488 -5.035 1.00 96.25 130 ILE A CA 1
ATOM 1024 C C . ILE A 1 130 ? 5.366 2.175 -4.955 1.00 96.25 130 ILE A C 1
ATOM 1026 O O . ILE A 1 130 ? 4.565 3.053 -4.641 1.00 96.25 130 ILE A O 1
ATOM 1030 N N . GLN A 1 131 ? 4.975 0.919 -5.153 1.00 95.81 131 GLN A N 1
ATOM 1031 C CA . GLN A 1 131 ? 3.575 0.503 -5.032 1.00 95.81 131 GLN A CA 1
ATOM 1032 C C . GLN A 1 131 ? 3.025 0.697 -3.615 1.00 95.81 131 GLN A C 1
ATOM 1034 O O . GLN A 1 131 ? 1.918 1.201 -3.438 1.00 95.81 131 GLN A O 1
ATOM 1039 N N . SER A 1 132 ? 3.808 0.328 -2.598 1.00 96.25 132 SER A N 1
ATOM 1040 C CA . SER A 1 132 ? 3.456 0.533 -1.189 1.00 96.25 132 SER A CA 1
ATOM 1041 C C . SER A 1 132 ? 3.301 2.020 -0.859 1.00 96.25 132 SER A C 1
ATOM 1043 O O . SER A 1 132 ? 2.329 2.423 -0.220 1.00 96.25 132 SER A O 1
ATOM 1045 N N . PHE A 1 133 ? 4.208 2.858 -1.371 1.00 97.38 133 PHE A N 1
ATOM 1046 C CA . PHE A 1 133 ? 4.086 4.311 -1.298 1.00 97.38 133 PHE A CA 1
ATOM 1047 C C . PHE A 1 133 ? 2.780 4.804 -1.940 1.00 97.38 133 PHE A C 1
ATOM 1049 O O . PHE A 1 133 ? 2.048 5.561 -1.305 1.00 97.38 133 PHE A O 1
ATOM 1056 N N . GLY A 1 134 ? 2.443 4.329 -3.142 1.00 97.88 134 GLY A N 1
ATOM 1057 C CA . GLY A 1 134 ? 1.199 4.691 -3.820 1.00 97.88 134 GLY A CA 1
ATOM 1058 C C . GLY A 1 134 ? -0.042 4.362 -2.990 1.00 97.88 134 GLY A C 1
ATOM 1059 O O . GLY A 1 134 ? -0.922 5.206 -2.832 1.00 97.88 134 GLY A O 1
ATOM 1060 N N . VAL A 1 135 ? -0.097 3.165 -2.397 1.00 97.94 135 VAL A N 1
ATOM 1061 C CA . VAL A 1 135 ? -1.201 2.757 -1.512 1.00 97.94 135 VAL A CA 1
ATOM 1062 C C . VAL A 1 135 ? -1.278 3.643 -0.267 1.00 97.94 135 VAL A C 1
ATOM 1064 O O . VAL A 1 135 ? -2.371 4.053 0.124 1.00 97.94 135 VAL A O 1
ATOM 1067 N N . ASN A 1 136 ? -0.141 4.006 0.333 1.00 97.88 136 ASN A N 1
ATOM 1068 C CA . ASN A 1 136 ? -0.124 4.952 1.450 1.00 97.88 136 ASN A CA 1
ATOM 1069 C C . ASN A 1 136 ? -0.718 6.307 1.050 1.00 97.88 136 ASN A C 1
ATOM 1071 O O . ASN A 1 136 ? -1.564 6.833 1.772 1.00 97.88 136 ASN A O 1
ATOM 1075 N N . MET A 1 137 ? -0.312 6.853 -0.099 1.00 98.44 137 MET A N 1
ATOM 1076 C CA . MET A 1 137 ? -0.832 8.130 -0.596 1.00 98.44 137 MET A CA 1
ATOM 1077 C C . MET A 1 137 ? -2.321 8.051 -0.920 1.00 98.44 137 MET A C 1
ATOM 1079 O O . MET A 1 137 ? -3.059 8.969 -0.578 1.00 98.44 137 MET A O 1
ATOM 1083 N N . LEU A 1 138 ? -2.785 6.934 -1.483 1.00 98.31 138 LEU A N 1
ATOM 1084 C CA . LEU A 1 138 ? -4.204 6.685 -1.721 1.00 98.31 138 LEU A CA 1
ATOM 1085 C C . LEU A 1 138 ? -5.010 6.748 -0.418 1.00 98.31 138 LEU A C 1
ATOM 1087 O O . LEU A 1 138 ? -5.996 7.476 -0.339 1.00 98.31 138 LEU A O 1
ATOM 1091 N N . PHE A 1 139 ? -4.604 6.012 0.619 1.00 98.38 139 PHE A N 1
ATOM 1092 C CA . PHE A 1 139 ? -5.348 6.003 1.881 1.00 98.38 139 PHE A CA 1
ATOM 1093 C C . PHE A 1 139 ? -5.299 7.347 2.612 1.00 98.38 139 PHE A C 1
ATOM 1095 O O . PHE A 1 139 ? -6.292 7.736 3.232 1.00 98.38 139 PHE A O 1
ATOM 1102 N N . LEU A 1 140 ? -4.186 8.079 2.512 1.00 98.56 140 LEU A N 1
ATOM 1103 C CA . LEU A 1 140 ? -4.117 9.444 3.027 1.00 98.56 140 LEU A CA 1
ATOM 1104 C C . LEU A 1 140 ? -5.018 10.395 2.230 1.00 98.56 140 LEU A C 1
ATOM 1106 O O . LEU A 1 140 ? -5.745 11.159 2.853 1.00 98.56 140 LEU A O 1
ATOM 1110 N N . HIS A 1 141 ? -5.056 10.307 0.899 1.00 98.31 141 HIS A N 1
ATOM 1111 C CA . HIS A 1 141 ? -5.969 11.094 0.063 1.00 98.31 141 HIS A CA 1
ATOM 1112 C C . HIS A 1 141 ? -7.439 10.817 0.404 1.00 98.31 141 HIS A C 1
ATOM 1114 O O . HIS A 1 141 ? -8.216 11.747 0.577 1.00 98.31 141 HIS A O 1
ATOM 1120 N N . LEU A 1 142 ? -7.826 9.549 0.569 1.00 97.50 142 LEU A N 1
ATOM 1121 C CA . LEU A 1 142 ? -9.202 9.190 0.928 1.00 97.50 142 LEU A CA 1
ATOM 1122 C C . LEU A 1 142 ? -9.624 9.738 2.303 1.00 97.50 142 LEU A C 1
ATOM 1124 O O . LEU A 1 142 ? -10.805 9.992 2.523 1.00 97.50 142 LEU A O 1
ATOM 1128 N N . GLY A 1 143 ? -8.678 9.884 3.235 1.00 97.81 143 GLY A N 1
ATOM 1129 C CA . GLY A 1 143 ? -8.927 10.404 4.582 1.00 97.81 143 GLY A CA 1
ATOM 1130 C C . GLY A 1 143 ? -8.802 11.918 4.733 1.00 97.81 143 GLY A C 1
ATOM 1131 O O . GLY A 1 143 ? -9.467 12.507 5.584 1.00 97.81 143 GLY A O 1
ATOM 1132 N N . PHE A 1 144 ? -7.921 12.520 3.939 1.00 98.38 144 PHE A N 1
ATOM 1133 C CA . PHE A 1 144 ? -7.485 13.911 4.035 1.00 98.38 144 PHE A CA 1
ATOM 1134 C C . PHE A 1 144 ? -7.335 14.514 2.625 1.00 98.38 144 PHE A C 1
ATOM 1136 O O . PHE A 1 144 ? -6.233 14.937 2.254 1.00 98.38 144 PHE A O 1
ATOM 1143 N N . PRO A 1 145 ? -8.400 14.521 1.797 1.00 97.56 145 PRO A N 1
ATOM 1144 C CA . PRO A 1 145 ? -8.322 14.961 0.401 1.00 97.56 145 PRO A CA 1
ATOM 1145 C C . PRO A 1 145 ? -7.941 16.440 0.255 1.00 97.56 145 PRO A C 1
ATOM 1147 O O . PRO A 1 145 ? -7.435 16.845 -0.785 1.00 97.56 145 PRO A O 1
ATOM 1150 N N . GLU A 1 146 ? -8.153 17.243 1.299 1.00 97.69 146 GLU A N 1
ATOM 1151 C CA . GLU A 1 146 ? -7.729 18.640 1.389 1.00 97.69 146 GLU A CA 1
ATOM 1152 C C . GLU A 1 146 ? -6.218 18.813 1.617 1.00 97.69 146 GLU A C 1
ATOM 1154 O O . GLU A 1 146 ? -5.691 19.907 1.427 1.00 97.69 146 GLU A O 1
ATOM 1159 N N . ILE A 1 147 ? -5.529 17.750 2.047 1.00 98.38 147 ILE A N 1
ATOM 1160 C CA . ILE A 1 147 ? -4.093 17.750 2.351 1.00 98.38 147 ILE A CA 1
ATOM 1161 C C . ILE A 1 147 ? -3.314 17.004 1.270 1.00 98.38 147 ILE A C 1
ATOM 1163 O O . ILE A 1 147 ? -2.300 17.510 0.800 1.00 98.38 147 ILE A O 1
ATOM 1167 N N . VAL A 1 148 ? -3.762 15.802 0.896 1.00 98.19 148 VAL A N 1
ATOM 1168 C CA . VAL A 1 148 ? -3.027 14.889 0.009 1.00 98.19 148 VAL A CA 1
ATOM 1169 C C . VAL A 1 148 ? -3.763 14.744 -1.315 1.00 98.19 148 VAL A C 1
ATOM 1171 O O . VAL A 1 148 ? -4.904 14.287 -1.344 1.00 98.19 148 VAL A O 1
ATOM 1174 N N . ASN A 1 149 ? -3.104 15.089 -2.421 1.00 96.25 149 ASN A N 1
ATOM 1175 C CA . ASN A 1 149 ? -3.655 14.911 -3.764 1.00 96.25 149 ASN A CA 1
ATOM 1176 C C . ASN A 1 149 ? -3.556 13.439 -4.213 1.00 96.25 149 ASN A C 1
ATOM 1178 O O . ASN A 1 149 ? -2.560 12.760 -3.963 1.00 96.25 149 ASN A O 1
ATOM 1182 N N . SER A 1 150 ? -4.579 12.953 -4.918 1.00 96.31 150 SER A N 1
ATOM 1183 C CA . SER A 1 150 ? -4.613 11.611 -5.511 1.00 96.31 150 SER A CA 1
ATOM 1184 C C . SER A 1 150 ? -3.497 11.357 -6.534 1.00 96.31 150 SER A C 1
ATOM 1186 O O . SER A 1 150 ? -3.100 10.207 -6.719 1.00 96.31 150 SER A O 1
ATOM 1188 N N . GLU A 1 151 ? -2.944 12.409 -7.154 1.00 96.69 151 GLU A N 1
ATOM 1189 C CA . GLU A 1 151 ? -1.891 12.299 -8.177 1.00 96.69 151 GLU A CA 1
ATOM 1190 C C . GLU A 1 151 ? -0.687 11.465 -7.712 1.00 96.69 151 GLU A C 1
ATOM 1192 O O . GLU A 1 151 ? -0.128 10.705 -8.492 1.00 96.69 151 GLU A O 1
ATOM 1197 N N . TYR A 1 152 ? -0.337 11.512 -6.425 1.00 97.12 152 TYR A N 1
ATOM 1198 C CA . TYR A 1 152 ? 0.807 10.781 -5.875 1.00 97.12 152 TYR A CA 1
ATOM 1199 C C . TYR A 1 152 ? 0.604 9.263 -5.893 1.00 97.12 152 TYR A C 1
ATOM 1201 O O . TYR A 1 152 ? 1.551 8.508 -6.118 1.00 97.12 152 TYR A O 1
ATOM 1209 N N . ALA A 1 153 ? -0.634 8.804 -5.689 1.00 97.88 153 ALA A N 1
ATOM 1210 C CA . ALA A 1 153 ? -0.973 7.393 -5.830 1.00 97.88 153 ALA A CA 1
ATOM 1211 C C . ALA A 1 153 ? -0.857 6.949 -7.296 1.00 97.88 153 ALA A C 1
ATOM 1213 O O . ALA A 1 153 ? -0.364 5.858 -7.586 1.00 97.88 153 ALA A O 1
ATOM 1214 N N . PHE A 1 154 ? -1.257 7.814 -8.229 1.00 98.06 154 PHE A N 1
ATOM 1215 C CA . PHE A 1 154 ? -1.261 7.496 -9.653 1.00 98.06 154 PHE A CA 1
ATOM 1216 C C . PHE A 1 154 ? 0.091 7.691 -10.337 1.00 98.06 154 PHE A C 1
ATOM 1218 O O . PHE A 1 154 ? 0.383 6.960 -11.275 1.00 98.06 154 PHE A O 1
ATOM 1225 N N . ASN A 1 155 ? 0.974 8.544 -9.820 1.00 98.25 155 ASN A N 1
ATOM 1226 C CA . ASN A 1 155 ? 2.380 8.573 -10.223 1.00 98.25 155 ASN A CA 1
ATOM 1227 C C . ASN A 1 155 ? 3.063 7.242 -9.888 1.00 98.25 155 ASN A C 1
ATOM 1229 O O . ASN A 1 155 ? 3.777 6.689 -10.721 1.00 98.25 155 ASN A O 1
ATOM 1233 N N . ALA A 1 156 ? 2.772 6.664 -8.717 1.00 97.88 156 ALA A N 1
ATOM 1234 C CA . ALA A 1 156 ? 3.249 5.327 -8.371 1.00 97.88 156 ALA A CA 1
ATOM 1235 C C . ALA A 1 156 ? 2.672 4.240 -9.294 1.00 97.88 156 ALA A C 1
ATOM 1237 O O . ALA A 1 156 ? 3.400 3.335 -9.699 1.00 97.88 156 ALA A O 1
ATOM 1238 N N . LEU A 1 157 ? 1.390 4.334 -9.668 1.00 97.81 157 LEU A N 1
ATOM 1239 C CA . LEU A 1 157 ? 0.791 3.417 -10.642 1.00 97.81 157 LEU A CA 1
ATOM 1240 C C . LEU A 1 157 ? 1.433 3.565 -12.032 1.00 97.81 157 LEU A C 1
ATOM 1242 O O . LEU A 1 157 ? 1.815 2.566 -12.633 1.00 97.81 157 LEU A O 1
ATOM 1246 N N . ASN A 1 158 ? 1.631 4.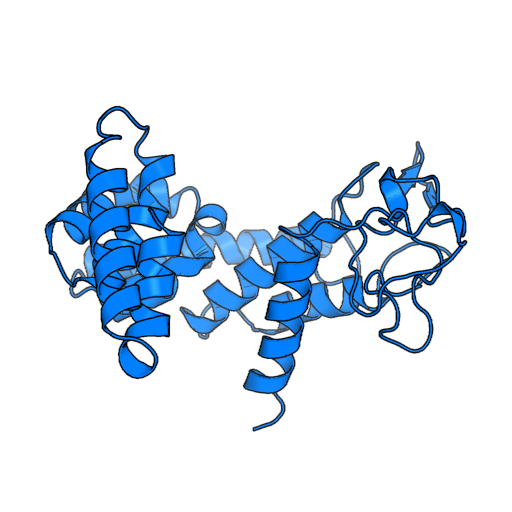793 -12.513 1.00 97.88 158 ASN A N 1
ATOM 1247 C CA . ASN A 1 158 ? 2.308 5.079 -13.779 1.00 97.88 158 ASN A CA 1
ATOM 1248 C C . ASN A 1 158 ? 3.744 4.550 -13.784 1.00 97.88 158 ASN A C 1
ATOM 1250 O O . ASN A 1 158 ? 4.180 3.974 -14.780 1.00 97.88 158 ASN A O 1
ATOM 1254 N N . PHE A 1 159 ? 4.459 4.677 -12.662 1.00 97.56 159 PHE A N 1
ATOM 1255 C CA . PHE A 1 159 ? 5.788 4.094 -12.498 1.00 97.56 159 PHE A CA 1
ATOM 1256 C C . PHE A 1 159 ? 5.763 2.580 -12.700 1.00 97.56 159 PHE A 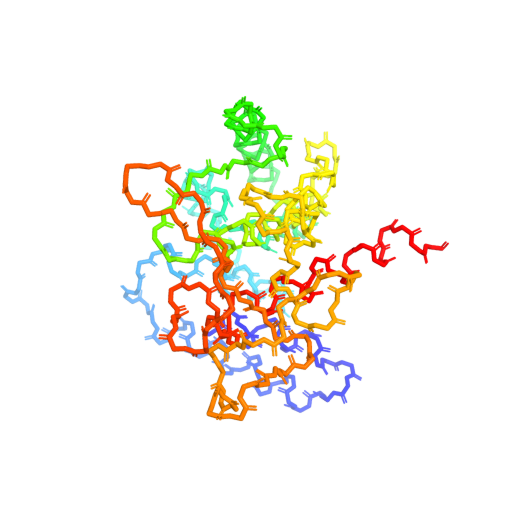C 1
ATOM 1258 O O . PHE A 1 159 ? 6.625 2.036 -13.365 1.00 97.56 159 PHE A O 1
ATOM 1265 N N . VAL A 1 160 ? 4.757 1.880 -12.183 1.00 96.56 160 VAL A N 1
ATOM 1266 C CA . VAL A 1 160 ? 4.614 0.419 -12.342 1.00 96.56 160 VAL A CA 1
ATOM 1267 C C . VAL A 1 160 ? 4.183 0.032 -13.760 1.00 96.56 160 VAL A C 1
ATOM 1269 O O . VAL A 1 160 ? 4.468 -1.072 -14.226 1.00 96.56 160 VAL A O 1
ATOM 1272 N N . LEU A 1 161 ? 3.499 0.935 -14.461 1.00 97.50 161 LEU A N 1
ATOM 1273 C CA . LEU A 1 161 ? 2.991 0.739 -15.819 1.00 97.50 161 LEU A CA 1
ATOM 1274 C C . LEU A 1 161 ? 3.982 1.136 -16.928 1.00 97.50 161 LEU A C 1
ATOM 1276 O O . LEU A 1 161 ? 3.632 1.021 -18.100 1.00 97.50 161 LEU A O 1
ATOM 1280 N N . GLY A 1 162 ? 5.202 1.558 -16.583 1.00 96.94 162 GLY A N 1
ATOM 1281 C CA . GLY A 1 162 ? 6.277 1.810 -17.555 1.00 96.94 162 GLY A CA 1
ATOM 1282 C C . GLY A 1 162 ? 6.946 3.186 -17.457 1.00 96.94 162 GLY A C 1
ATOM 1283 O O . GLY A 1 162 ? 7.939 3.427 -18.139 1.00 96.94 162 GLY A O 1
ATOM 1284 N N . CYS A 1 163 ? 6.453 4.099 -16.611 1.00 96.75 163 CYS A N 1
ATOM 1285 C CA . CYS A 1 163 ? 7.063 5.418 -16.397 1.00 96.75 163 CYS A CA 1
ATOM 1286 C C . CYS A 1 163 ? 8.185 5.347 -15.345 1.00 96.75 163 CYS A C 1
ATOM 1288 O O . CYS A 1 163 ? 8.071 5.890 -14.247 1.00 96.75 163 CYS A O 1
ATOM 1290 N N . HIS A 1 164 ? 9.248 4.612 -15.658 1.00 95.56 164 HIS A N 1
ATOM 1291 C CA . HIS A 1 164 ? 10.348 4.316 -14.740 1.00 95.56 164 HIS A CA 1
ATOM 1292 C C . HIS A 1 164 ? 11.694 4.288 -15.491 1.00 95.56 164 HIS A C 1
ATOM 1294 O O . HIS A 1 164 ? 11.702 4.222 -16.721 1.00 95.56 164 HIS A O 1
ATOM 1300 N N . PRO A 1 165 ? 12.849 4.349 -14.797 1.00 94.00 165 PRO A N 1
ATOM 1301 C CA . PRO A 1 165 ? 14.144 4.403 -15.471 1.00 94.00 165 PRO A CA 1
ATOM 1302 C C . PRO A 1 165 ? 14.527 3.068 -16.118 1.00 94.00 165 PRO A C 1
ATOM 1304 O O . PRO A 1 165 ? 14.064 1.998 -15.704 1.00 94.00 165 PRO A O 1
ATOM 1307 N N . GLY A 1 166 ? 15.462 3.158 -17.066 1.00 93.38 166 GLY A N 1
ATOM 1308 C CA . GLY A 1 166 ? 16.032 2.030 -17.802 1.00 93.38 166 GLY A CA 1
ATOM 1309 C C . GLY A 1 166 ? 15.614 2.004 -19.269 1.00 93.38 166 GLY A C 1
ATOM 1310 O O . GLY A 1 166 ? 14.606 2.585 -19.653 1.00 93.38 166 GLY A O 1
ATOM 1311 N N . GLU A 1 167 ? 16.405 1.319 -20.095 1.00 93.81 167 GLU A N 1
ATOM 1312 C CA . GLU A 1 167 ? 16.083 1.111 -21.517 1.00 93.81 167 GLU A CA 1
ATOM 1313 C C . GLU A 1 167 ? 14.849 0.218 -21.696 1.00 93.81 167 GLU A C 1
ATOM 1315 O O . GLU A 1 167 ? 14.099 0.355 -22.659 1.00 93.81 167 GLU A O 1
ATOM 1320 N N . ASN A 1 168 ? 14.628 -0.696 -20.750 1.00 95.62 168 ASN A N 1
ATOM 1321 C CA . ASN A 1 168 ? 13.442 -1.531 -20.709 1.00 95.62 168 ASN A CA 1
ATOM 1322 C C . ASN A 1 168 ? 12.384 -0.883 -19.808 1.00 95.62 168 ASN A C 1
ATOM 1324 O O . ASN A 1 168 ? 12.533 -0.865 -18.588 1.00 95.62 168 ASN A O 1
ATOM 1328 N N . THR A 1 169 ? 11.314 -0.391 -20.429 1.00 95.94 169 THR A N 1
ATOM 1329 C CA . THR A 1 169 ? 10.165 0.278 -19.796 1.00 95.94 169 THR A CA 1
ATOM 1330 C C . THR A 1 169 ? 8.936 -0.629 -19.688 1.00 95.94 169 THR A C 1
ATOM 1332 O O . THR A 1 169 ? 7.797 -0.162 -19.678 1.00 95.94 169 THR A O 1
ATOM 1335 N N . ALA A 1 170 ? 9.143 -1.948 -19.683 1.00 97.50 170 ALA A N 1
ATOM 1336 C CA . ALA A 1 170 ? 8.059 -2.905 -19.532 1.00 97.50 170 ALA A CA 1
ATOM 1337 C C . ALA A 1 170 ? 7.325 -2.691 -18.207 1.00 97.50 170 ALA A C 1
ATOM 1339 O O . ALA A 1 170 ? 7.950 -2.644 -17.148 1.00 97.50 170 ALA A O 1
ATOM 1340 N N . SER A 1 171 ? 5.990 -2.664 -18.255 1.00 97.62 171 SER A N 1
ATOM 1341 C CA . SER A 1 171 ? 5.189 -2.699 -17.038 1.00 97.62 171 SER A CA 1
ATOM 1342 C C . SER A 1 171 ? 5.599 -3.881 -16.163 1.00 97.62 171 SER A C 1
ATOM 1344 O O . SER A 1 171 ? 5.745 -5.017 -16.632 1.00 97.62 171 SER A O 1
ATOM 1346 N N . PHE A 1 172 ? 5.733 -3.610 -14.865 1.00 96.75 172 PHE A N 1
ATOM 1347 C CA . PHE A 1 172 ? 6.028 -4.639 -13.877 1.00 96.75 172 PHE A CA 1
ATOM 1348 C C . PHE A 1 172 ? 4.837 -5.575 -13.642 1.00 96.75 172 PHE A C 1
ATOM 1350 O O . PHE A 1 172 ? 5.024 -6.649 -13.073 1.00 96.75 172 PHE A O 1
ATOM 1357 N N . ALA A 1 173 ? 3.629 -5.176 -14.058 1.00 96.44 173 ALA A N 1
ATOM 1358 C CA . ALA A 1 173 ? 2.430 -5.999 -14.033 1.00 96.44 173 ALA A CA 1
ATOM 1359 C C . ALA A 1 173 ? 2.300 -6.766 -15.354 1.00 96.44 173 ALA A C 1
ATOM 1361 O O . ALA A 1 173 ? 2.030 -6.208 -16.417 1.00 96.44 173 ALA A O 1
ATOM 1362 N N . SER A 1 174 ? 2.498 -8.074 -15.288 1.00 96.19 174 SER A N 1
ATOM 1363 C CA . SER A 1 174 ? 2.545 -8.930 -16.464 1.00 96.19 174 SER A CA 1
ATOM 1364 C C . SER A 1 174 ? 1.209 -9.007 -17.196 1.00 96.19 174 SER A C 1
ATOM 1366 O O . SER A 1 174 ? 0.172 -9.300 -16.599 1.00 96.19 174 SER A O 1
ATOM 1368 N N . GLY A 1 175 ? 1.239 -8.769 -18.508 1.00 96.06 175 GLY A N 1
ATOM 1369 C CA . GLY A 1 175 ? 0.045 -8.735 -19.354 1.00 96.06 175 GLY A CA 1
ATOM 1370 C C . GLY A 1 175 ? -0.763 -7.436 -19.262 1.00 96.06 175 GLY A C 1
ATOM 1371 O O . GLY A 1 175 ? -1.853 -7.378 -19.825 1.00 96.06 175 GLY A O 1
ATOM 1372 N N . VAL A 1 176 ? -0.259 -6.403 -18.575 1.00 96.62 176 VAL A N 1
ATOM 1373 C CA . VAL A 1 176 ? -0.913 -5.092 -18.474 1.00 96.62 176 VAL A CA 1
ATOM 1374 C C . VAL A 1 176 ? -0.062 -4.023 -19.158 1.00 96.62 176 VAL A C 1
ATOM 1376 O O . VAL A 1 176 ? 1.106 -3.843 -18.832 1.00 96.62 176 VAL A O 1
ATOM 1379 N N . GLY A 1 177 ? -0.661 -3.285 -20.094 1.00 94.56 177 GLY A N 1
ATOM 1380 C CA . GLY A 1 177 ? 0.030 -2.273 -20.900 1.00 94.56 177 GLY A CA 1
ATOM 1381 C C . GLY A 1 177 ? 0.571 -2.816 -22.228 1.00 94.56 177 GLY A C 1
ATOM 1382 O O . GLY A 1 177 ? 0.586 -4.020 -22.473 1.00 94.56 177 GLY A O 1
ATOM 1383 N N . ALA A 1 178 ? 0.998 -1.909 -23.112 1.00 94.94 178 ALA A N 1
ATOM 1384 C CA . ALA A 1 178 ? 1.463 -2.256 -24.460 1.00 94.94 178 ALA A CA 1
ATOM 1385 C C . ALA A 1 178 ? 2.812 -3.002 -24.469 1.00 94.94 178 ALA A C 1
ATOM 1387 O O . ALA A 1 178 ? 3.079 -3.788 -25.373 1.00 94.94 178 ALA A O 1
ATOM 1388 N N . ASN A 1 179 ? 3.647 -2.766 -23.454 1.00 96.31 179 ASN A N 1
ATOM 1389 C CA . ASN A 1 179 ? 4.896 -3.475 -23.202 1.00 96.31 179 ASN A CA 1
ATOM 1390 C C . ASN A 1 179 ? 4.917 -3.887 -21.725 1.00 96.31 179 ASN A C 1
ATOM 1392 O O . ASN A 1 179 ? 4.809 -3.027 -20.852 1.00 96.31 179 ASN A O 1
ATOM 1396 N N . SER A 1 180 ? 5.026 -5.182 -21.432 1.00 97.19 180 SER A N 1
ATOM 1397 C CA . SER A 1 180 ? 4.981 -5.702 -20.059 1.00 97.19 180 SER A CA 1
ATOM 1398 C C . SER A 1 180 ? 5.903 -6.899 -19.876 1.00 97.19 180 SER A C 1
ATOM 1400 O O . SER A 1 180 ? 6.319 -7.544 -20.841 1.00 97.19 180 SER A O 1
ATOM 1402 N N . LEU A 1 181 ? 6.229 -7.201 -18.620 1.00 95.38 181 LEU A N 1
ATOM 1403 C CA . LEU A 1 181 ? 6.991 -8.395 -18.283 1.00 95.38 181 LEU A CA 1
ATOM 1404 C C . LEU A 1 181 ? 6.212 -9.652 -18.672 1.00 95.38 181 LEU A C 1
ATOM 1406 O O . LEU A 1 181 ? 5.147 -9.919 -18.125 1.00 95.38 181 LEU A O 1
ATOM 1410 N N . THR A 1 182 ? 6.766 -10.450 -19.580 1.00 95.50 182 THR A N 1
ATOM 1411 C CA . THR A 1 182 ? 6.178 -11.727 -20.030 1.00 95.50 182 THR A CA 1
ATOM 1412 C C . THR A 1 182 ? 7.055 -12.940 -19.718 1.00 95.50 182 THR A C 1
ATOM 1414 O O . THR A 1 182 ? 6.642 -14.076 -19.927 1.00 95.50 182 THR A O 1
ATOM 1417 N N . VAL A 1 183 ? 8.243 -12.705 -19.160 1.00 96.12 183 VAL A N 1
ATOM 1418 C CA . VAL A 1 183 ? 9.172 -13.730 -18.681 1.00 96.12 183 VAL A CA 1
ATOM 1419 C C . VAL A 1 183 ? 9.481 -13.399 -17.229 1.00 96.12 183 VAL A C 1
ATOM 1421 O O . VAL A 1 183 ? 10.257 -12.482 -16.958 1.00 96.12 183 VAL A O 1
ATOM 1424 N N . ALA A 1 184 ? 8.820 -14.093 -16.303 1.00 95.19 184 ALA A N 1
ATOM 1425 C CA . ALA A 1 184 ? 8.861 -13.752 -14.886 1.00 95.19 184 ALA A CA 1
ATOM 1426 C C . ALA A 1 184 ? 9.438 -14.864 -14.007 1.00 95.19 184 ALA A C 1
ATOM 1428 O O . ALA A 1 184 ? 9.287 -16.057 -14.284 1.00 95.19 184 ALA A O 1
ATOM 1429 N N . TYR A 1 185 ? 10.031 -14.473 -12.879 1.00 96.19 185 TYR A N 1
ATOM 1430 C CA . TYR A 1 185 ? 10.355 -15.387 -11.793 1.00 96.19 185 TYR A CA 1
ATOM 1431 C C . TYR A 1 185 ? 9.073 -15.690 -10.998 1.00 96.19 185 TYR A C 1
ATOM 1433 O O . TYR A 1 185 ? 8.792 -15.137 -9.936 1.00 96.19 185 TYR A O 1
ATOM 1441 N N . GLY A 1 186 ? 8.266 -16.592 -11.547 1.00 92.31 186 GLY A N 1
ATOM 1442 C CA . GLY A 1 186 ? 7.048 -17.116 -10.935 1.00 92.31 186 GLY A CA 1
ATOM 1443 C C . GLY A 1 186 ? 7.073 -18.638 -10.813 1.00 92.31 186 GLY A C 1
ATOM 1444 O O . GLY A 1 186 ? 8.095 -19.293 -11.031 1.00 92.31 186 GLY A O 1
ATOM 1445 N N . VAL A 1 187 ? 5.922 -19.227 -10.490 1.00 92.94 187 VAL A N 1
ATOM 1446 C CA . VAL A 1 187 ? 5.773 -20.693 -10.430 1.00 92.94 187 VAL A CA 1
ATOM 1447 C C . VAL A 1 187 ? 5.971 -21.371 -11.795 1.00 92.94 187 VAL A C 1
ATOM 1449 O O . VAL A 1 187 ? 6.373 -22.527 -11.832 1.00 92.94 187 VAL A O 1
ATOM 1452 N N . ASN A 1 188 ? 5.773 -20.639 -12.898 1.00 93.25 188 ASN A N 1
ATOM 1453 C CA . ASN A 1 188 ? 5.937 -21.079 -14.289 1.00 93.25 188 ASN A CA 1
ATOM 1454 C C . ASN A 1 188 ? 7.212 -20.525 -14.962 1.00 93.25 188 ASN A C 1
ATOM 1456 O O . ASN A 1 188 ? 7.306 -20.466 -16.185 1.00 93.25 188 ASN A O 1
ATOM 1460 N N . ARG A 1 189 ? 8.223 -20.112 -14.182 1.00 95.50 189 ARG A N 1
ATOM 1461 C CA . ARG A 1 189 ? 9.476 -19.527 -14.708 1.00 95.50 189 ARG A CA 1
ATOM 1462 C C . ARG A 1 189 ? 10.229 -20.436 -15.689 1.00 95.50 189 ARG A C 1
ATOM 1464 O O . ARG A 1 189 ? 10.884 -19.947 -16.603 1.00 95.50 189 ARG A O 1
ATOM 1471 N N . ALA A 1 190 ? 10.133 -21.756 -15.506 1.00 96.62 190 ALA A N 1
ATOM 1472 C CA . ALA A 1 190 ? 10.768 -22.738 -16.387 1.00 96.62 190 ALA A CA 1
ATOM 1473 C C . ALA A 1 190 ? 10.139 -22.761 -17.791 1.00 96.62 190 ALA A C 1
ATOM 1475 O O . ALA A 1 190 ? 10.815 -23.119 -18.751 1.00 96.62 190 ALA A O 1
ATOM 1476 N N . ASP A 1 191 ? 8.893 -22.301 -17.910 1.00 96.75 191 ASP A N 1
ATOM 1477 C CA . ASP A 1 191 ? 8.150 -22.235 -19.169 1.00 96.75 191 ASP A CA 1
ATOM 1478 C C . ASP A 1 191 ? 8.431 -20.938 -19.942 1.00 96.75 191 ASP A C 1
ATOM 1480 O O . ASP A 1 191 ? 7.811 -20.699 -20.976 1.00 96.75 191 ASP A O 1
ATOM 1484 N N . TRP A 1 192 ? 9.328 -20.072 -19.438 1.00 96.69 192 TRP A N 1
ATOM 1485 C CA . TRP A 1 192 ? 9.614 -18.754 -20.022 1.00 96.69 192 TRP A CA 1
ATOM 1486 C C . TRP A 1 192 ? 8.346 -17.920 -20.244 1.00 96.69 192 TRP A C 1
ATOM 1488 O O . TRP A 1 192 ? 8.190 -17.226 -21.247 1.00 96.69 192 TRP A O 1
ATOM 1498 N N . SER A 1 193 ? 7.426 -18.022 -19.289 1.00 95.56 193 SER A N 1
ATOM 1499 C CA . SER A 1 193 ? 6.093 -17.442 -19.368 1.00 95.56 193 SER A CA 1
ATOM 1500 C C . SER A 1 193 ? 5.814 -16.521 -18.176 1.00 95.56 193 SER A C 1
ATOM 1502 O O . SER A 1 193 ? 6.698 -16.204 -17.371 1.00 95.56 193 SER A O 1
ATOM 1504 N N . TYR A 1 194 ? 4.564 -16.077 -18.077 1.00 95.69 194 TYR A N 1
ATOM 1505 C CA . TYR A 1 194 ? 4.063 -15.182 -17.048 1.00 95.69 194 TYR A CA 1
ATOM 1506 C C . TYR A 1 194 ? 2.682 -15.615 -16.562 1.00 95.69 194 TYR A C 1
ATOM 1508 O O . TYR A 1 194 ? 2.009 -16.435 -17.186 1.00 95.69 194 TYR A O 1
ATOM 1516 N N . ILE A 1 195 ? 2.264 -15.066 -15.424 1.00 94.81 195 ILE A N 1
ATOM 1517 C CA . ILE A 1 195 ? 0.883 -15.155 -14.945 1.00 94.81 195 ILE A CA 1
ATOM 1518 C C . ILE A 1 195 ? 0.261 -13.775 -15.167 1.00 94.81 195 ILE A C 1
ATOM 1520 O O . ILE A 1 195 ? 0.827 -12.796 -14.672 1.00 94.81 195 ILE A O 1
ATOM 1524 N N . PRO A 1 196 ? -0.865 -13.652 -15.895 1.00 93.94 196 PRO A N 1
ATOM 1525 C CA . PRO A 1 196 ? -1.537 -12.368 -16.068 1.00 93.94 196 PRO A CA 1
ATOM 1526 C C . PRO A 1 196 ? -1.848 -11.709 -14.719 1.00 93.94 196 PRO A C 1
ATOM 1528 O O . PRO A 1 196 ? -2.398 -12.345 -13.821 1.00 93.94 196 PRO A O 1
ATOM 1531 N N . GLY A 1 197 ? -1.467 -10.441 -14.567 1.00 91.56 197 GLY A N 1
ATOM 1532 C CA . GLY A 1 197 ? -1.607 -9.690 -13.318 1.00 91.56 197 GLY A CA 1
ATOM 1533 C C . GLY A 1 197 ? -0.550 -10.003 -12.252 1.00 91.56 197 GLY A C 1
ATOM 1534 O O . GLY A 1 197 ? -0.598 -9.414 -11.174 1.00 91.56 197 GLY A O 1
ATOM 1535 N N . GLY A 1 198 ? 0.413 -10.890 -12.520 1.00 93.75 198 GLY A N 1
ATOM 1536 C CA . GLY A 1 198 ? 1.583 -11.068 -11.662 1.00 93.75 198 GLY A CA 1
ATOM 1537 C C . GLY A 1 198 ? 2.439 -9.800 -11.652 1.00 93.75 198 GLY A C 1
ATOM 1538 O O . GLY A 1 198 ? 2.691 -9.220 -12.706 1.00 93.75 198 GLY A O 1
ATOM 1539 N N . VAL A 1 199 ? 2.874 -9.354 -10.469 1.00 95.44 199 VAL A N 1
ATOM 1540 C CA . VAL A 1 199 ? 3.564 -8.064 -10.309 1.00 95.44 199 VAL A CA 1
ATOM 1541 C C . VAL A 1 199 ? 4.973 -8.252 -9.776 1.00 95.44 199 VAL A C 1
ATOM 1543 O O . VAL A 1 199 ? 5.169 -8.703 -8.644 1.00 95.44 199 VAL A O 1
ATOM 1546 N N . ALA A 1 200 ? 5.946 -7.866 -10.593 1.00 94.81 200 ALA A N 1
ATOM 1547 C CA . ALA A 1 200 ? 7.356 -7.955 -10.265 1.00 94.81 200 ALA A CA 1
ATOM 1548 C C . ALA A 1 200 ? 7.871 -6.769 -9.438 1.00 94.81 200 ALA A C 1
ATOM 1550 O O . ALA A 1 200 ? 7.224 -5.722 -9.335 1.00 94.81 200 ALA A O 1
ATOM 1551 N N . SER A 1 201 ? 9.067 -6.923 -8.860 1.00 91.25 201 SER A N 1
ATOM 1552 C CA . SER A 1 201 ? 9.809 -5.805 -8.266 1.00 91.25 201 SER A CA 1
ATOM 1553 C C . SER A 1 201 ? 10.300 -4.804 -9.310 1.00 91.25 201 SER A C 1
ATOM 1555 O O . SER A 1 201 ? 10.473 -3.632 -8.974 1.00 91.25 201 SER A O 1
ATOM 1557 N N . GLY A 1 202 ? 10.516 -5.255 -10.547 1.00 93.75 202 GLY A N 1
ATOM 1558 C CA . GLY A 1 202 ? 10.905 -4.423 -11.675 1.00 93.75 202 GLY A CA 1
ATOM 1559 C C . GLY A 1 202 ? 12.401 -4.128 -11.727 1.00 93.75 202 GLY A C 1
ATOM 1560 O O . GLY A 1 202 ? 13.226 -4.911 -11.260 1.00 93.75 202 GLY A O 1
ATOM 1561 N N . THR A 1 203 ? 12.746 -2.989 -12.321 1.00 94.31 203 THR A N 1
ATOM 1562 C CA . THR A 1 203 ? 14.124 -2.556 -12.583 1.00 94.31 203 THR A CA 1
ATOM 1563 C C . THR A 1 203 ? 15.024 -2.641 -11.345 1.00 94.31 203 THR A C 1
ATOM 1565 O O . THR A 1 203 ? 14.768 -1.991 -10.327 1.00 94.31 203 THR A O 1
ATOM 1568 N N . ALA A 1 204 ? 16.115 -3.399 -11.459 1.00 93.88 204 ALA A N 1
ATOM 1569 C CA . ALA A 1 204 ? 17.178 -3.460 -10.463 1.00 93.88 204 ALA A CA 1
ATOM 1570 C C . ALA A 1 204 ? 18.253 -2.410 -10.766 1.00 93.88 204 ALA A C 1
ATOM 1572 O O . ALA A 1 204 ? 18.570 -2.156 -11.926 1.00 93.88 204 ALA A O 1
ATOM 1573 N N . LEU A 1 205 ? 18.857 -1.830 -9.727 1.00 92.62 205 LEU A N 1
ATOM 1574 C CA . LEU A 1 205 ? 20.039 -0.980 -9.891 1.00 92.62 205 LEU A CA 1
ATOM 1575 C C . LEU A 1 205 ? 21.313 -1.812 -9.762 1.00 92.62 205 LEU A C 1
ATOM 1577 O O . LEU A 1 205 ? 21.699 -2.211 -8.657 1.00 92.62 205 LEU A O 1
ATOM 1581 N N . ILE A 1 206 ? 21.971 -2.057 -10.890 1.00 92.06 206 ILE A N 1
ATOM 1582 C CA . ILE A 1 206 ? 23.289 -2.683 -10.939 1.00 92.06 206 ILE A CA 1
ATOM 1583 C C . ILE A 1 206 ? 24.336 -1.600 -10.699 1.00 92.06 206 ILE A C 1
ATOM 1585 O O . ILE A 1 206 ? 24.302 -0.530 -11.301 1.00 92.06 206 ILE A O 1
ATOM 1589 N N . ARG A 1 207 ? 25.263 -1.855 -9.773 1.00 85.69 207 ARG A N 1
ATOM 1590 C CA . ARG A 1 207 ? 26.250 -0.848 -9.376 1.00 85.69 207 ARG A CA 1
ATOM 1591 C C . ARG A 1 207 ? 27.178 -0.478 -10.549 1.00 85.69 207 ARG A C 1
ATOM 1593 O O . ARG A 1 207 ? 27.587 -1.381 -11.277 1.00 85.69 207 ARG A O 1
ATOM 1600 N N . PRO A 1 208 ? 27.597 0.796 -10.655 1.00 87.75 208 PRO A N 1
ATOM 1601 C CA . PRO A 1 208 ? 27.267 1.885 -9.731 1.00 87.75 208 PRO A CA 1
ATOM 1602 C C . PRO A 1 208 ? 25.865 2.487 -9.935 1.00 87.75 208 PRO A C 1
ATOM 1604 O O . PRO A 1 208 ? 25.257 2.881 -8.943 1.00 87.75 208 PRO A O 1
ATOM 1607 N N . ASP A 1 209 ? 25.335 2.510 -11.156 1.00 88.12 209 ASP A N 1
ATOM 1608 C CA . ASP A 1 209 ? 24.146 3.301 -11.500 1.00 88.12 209 ASP A CA 1
ATOM 1609 C C . ASP A 1 209 ? 23.367 2.800 -12.738 1.00 88.12 209 ASP A C 1
ATOM 1611 O O . ASP A 1 209 ? 22.613 3.563 -13.338 1.00 88.12 209 ASP A O 1
ATOM 1615 N N . LEU A 1 210 ? 23.493 1.523 -13.116 1.00 92.88 210 LEU A N 1
ATOM 1616 C CA . LEU A 1 210 ? 22.809 0.952 -14.281 1.00 92.88 210 LEU A CA 1
ATOM 1617 C C . LEU A 1 210 ? 21.409 0.416 -13.912 1.00 92.88 210 LEU A C 1
ATOM 1619 O O . LEU A 1 210 ? 21.318 -0.626 -13.254 1.00 92.88 210 LEU A O 1
ATOM 1623 N N . PRO A 1 211 ? 20.307 1.062 -14.345 1.00 94.31 211 PRO A N 1
ATOM 1624 C CA . PRO A 1 211 ? 18.970 0.483 -14.264 1.00 94.31 211 PRO A CA 1
ATOM 1625 C C . PRO A 1 211 ? 18.832 -0.675 -15.259 1.00 94.31 211 PRO A C 1
ATOM 1627 O O . PRO A 1 211 ? 18.866 -0.479 -16.473 1.00 94.31 211 PRO A O 1
ATOM 1630 N N . GLU A 1 212 ? 18.647 -1.885 -14.744 1.00 95.62 212 GLU A N 1
ATOM 1631 C CA . GLU A 1 212 ? 18.557 -3.103 -15.538 1.00 95.62 212 GLU A CA 1
ATOM 1632 C C . GLU A 1 212 ? 17.240 -3.849 -15.293 1.00 95.62 212 GLU A C 1
ATOM 1634 O O . GLU A 1 212 ? 16.849 -4.126 -14.157 1.00 95.62 212 GLU A O 1
ATOM 1639 N N . LEU A 1 213 ? 16.589 -4.233 -16.391 1.00 96.25 213 LEU A N 1
ATOM 1640 C CA . LEU A 1 213 ? 15.483 -5.181 -16.406 1.00 96.25 213 LEU A CA 1
ATOM 1641 C C . LEU A 1 213 ? 15.659 -6.114 -17.610 1.00 96.25 213 LEU A C 1
ATOM 1643 O O . LEU A 1 213 ? 15.423 -5.719 -18.754 1.00 96.25 213 LEU A O 1
ATOM 1647 N N . LYS A 1 214 ? 16.138 -7.338 -17.372 1.00 95.75 214 LYS A N 1
ATOM 1648 C CA . LYS A 1 214 ? 16.423 -8.327 -18.421 1.00 95.75 214 LYS A CA 1
ATOM 1649 C C . LYS A 1 214 ? 15.249 -9.271 -18.643 1.00 95.75 214 LYS A C 1
ATOM 1651 O O . LYS A 1 214 ? 14.549 -9.665 -17.714 1.00 95.75 214 LYS A O 1
ATOM 1656 N N . THR A 1 215 ? 15.123 -9.736 -19.880 1.00 95.62 215 THR A N 1
ATOM 1657 C CA . THR A 1 215 ? 14.272 -10.876 -20.229 1.00 95.62 215 THR A CA 1
ATOM 1658 C C . THR A 1 215 ? 14.981 -12.173 -19.838 1.00 95.62 215 THR A C 1
ATOM 1660 O O . THR A 1 215 ? 15.638 -12.807 -20.663 1.00 95.62 215 THR A O 1
ATOM 1663 N N . TRP A 1 216 ? 14.906 -12.541 -18.557 1.00 95.75 216 TRP A N 1
ATOM 1664 C CA . TRP A 1 216 ? 15.473 -13.790 -18.048 1.00 95.75 216 TRP A CA 1
ATOM 1665 C C . TRP A 1 216 ? 14.729 -14.281 -16.794 1.00 95.75 216 TRP A C 1
ATOM 1667 O O . TRP A 1 216 ? 14.701 -13.571 -15.785 1.00 95.75 216 TRP A O 1
ATOM 1677 N N . PRO A 1 217 ? 14.177 -15.509 -16.792 1.00 94.38 217 PRO A N 1
ATOM 1678 C CA . PRO A 1 217 ? 13.223 -15.933 -15.765 1.00 94.38 217 PRO A CA 1
ATOM 1679 C C . PRO A 1 217 ? 13.862 -16.334 -14.427 1.00 94.38 217 PRO A C 1
ATOM 1681 O O . PRO A 1 217 ? 13.145 -16.657 -13.483 1.00 94.38 217 PRO A O 1
ATOM 1684 N N . PHE A 1 218 ? 15.197 -16.334 -14.322 1.00 95.62 218 PHE A N 1
ATOM 1685 C CA . PHE A 1 218 ? 15.919 -16.714 -13.097 1.00 95.62 218 PHE A CA 1
ATOM 1686 C C . PHE A 1 218 ? 16.586 -15.532 -12.373 1.00 95.62 218 PHE A C 1
ATOM 1688 O O . PHE A 1 218 ? 17.272 -15.741 -11.373 1.00 95.62 218 PHE A O 1
ATOM 1695 N N . LEU A 1 219 ? 16.356 -14.293 -12.829 1.00 95.19 219 LEU A N 1
ATOM 1696 C CA . LEU A 1 219 ? 16.692 -13.079 -12.074 1.00 95.19 219 LEU A CA 1
ATOM 1697 C C . LEU A 1 219 ? 15.505 -12.680 -11.190 1.00 95.19 219 LEU A C 1
ATOM 1699 O O . LEU A 1 219 ? 14.691 -11.821 -11.538 1.00 95.19 219 LEU A O 1
ATOM 1703 N N . TRP A 1 220 ? 15.414 -13.324 -10.028 1.00 94.19 220 TRP A N 1
ATOM 1704 C CA . TRP A 1 220 ? 14.369 -13.066 -9.036 1.00 94.19 220 TRP A CA 1
ATOM 1705 C C . TRP A 1 220 ? 14.397 -11.619 -8.527 1.00 94.19 220 TRP A C 1
ATOM 1707 O O . TRP A 1 220 ? 13.348 -11.016 -8.336 1.00 94.19 220 TRP A O 1
ATOM 1717 N N . GLN A 1 221 ? 15.578 -10.999 -8.440 1.00 94.56 221 GLN A N 1
ATOM 1718 C CA . GLN A 1 221 ? 15.714 -9.606 -8.006 1.00 94.56 221 GLN A CA 1
ATOM 1719 C C . GLN A 1 221 ? 14.976 -8.597 -8.904 1.00 94.56 221 GLN A C 1
ATOM 1721 O O . GLN A 1 221 ? 14.688 -7.481 -8.472 1.00 94.56 221 GLN A O 1
ATOM 1726 N N . GLN A 1 222 ? 14.689 -8.983 -10.151 1.00 94.94 222 GLN A N 1
ATOM 1727 C CA . GLN A 1 222 ? 14.019 -8.143 -11.141 1.00 94.94 222 GLN A CA 1
ATOM 1728 C C . GLN A 1 222 ? 12.574 -8.582 -11.386 1.00 94.94 222 GLN A C 1
ATOM 1730 O O . GLN A 1 222 ? 11.666 -7.755 -11.452 1.00 94.94 222 GLN A O 1
ATOM 1735 N N . THR A 1 223 ? 12.352 -9.890 -11.534 1.00 95.25 223 THR A N 1
ATOM 1736 C CA . THR A 1 223 ? 11.113 -10.421 -12.122 1.00 95.25 223 THR A CA 1
ATOM 1737 C C . THR A 1 223 ? 10.282 -11.284 -11.171 1.00 95.25 223 THR A C 1
ATOM 1739 O O . THR A 1 223 ? 9.342 -11.943 -11.613 1.00 95.25 223 THR A O 1
ATOM 1742 N N . GLU A 1 224 ? 10.611 -11.316 -9.877 1.00 95.12 224 GLU A N 1
ATOM 1743 C CA . GLU A 1 224 ? 9.895 -12.135 -8.894 1.00 95.12 224 GLU A CA 1
ATOM 1744 C C . GLU A 1 224 ? 8.467 -11.673 -8.654 1.00 95.12 224 GLU A C 1
ATOM 1746 O O . GLU A 1 224 ? 8.221 -10.501 -8.391 1.00 95.12 224 GLU A O 1
ATOM 1751 N N . TYR A 1 225 ? 7.529 -12.618 -8.654 1.00 94.12 225 TYR A N 1
ATOM 1752 C CA . TYR A 1 225 ? 6.189 -12.374 -8.139 1.00 94.12 225 TYR A CA 1
ATOM 1753 C C . TYR A 1 225 ? 6.098 -12.634 -6.641 1.00 94.12 225 TYR A C 1
ATOM 1755 O O . TYR A 1 225 ? 6.520 -13.676 -6.141 1.00 94.12 225 TYR A O 1
ATOM 1763 N N . VAL A 1 226 ? 5.414 -11.726 -5.948 1.00 89.88 226 VAL A N 1
ATOM 1764 C CA . VAL A 1 226 ? 5.025 -11.876 -4.544 1.00 89.88 226 VAL A CA 1
ATOM 1765 C C . VAL A 1 226 ? 3.517 -11.703 -4.400 1.00 89.88 226 VAL A C 1
ATOM 1767 O O . VAL A 1 226 ? 2.919 -10.819 -5.011 1.00 89.88 226 VAL A O 1
ATOM 1770 N N . MET A 1 227 ? 2.886 -12.555 -3.586 1.00 81.94 227 MET A N 1
ATOM 1771 C CA . MET A 1 227 ? 1.437 -12.477 -3.356 1.00 81.94 227 MET A CA 1
ATOM 1772 C C . MET A 1 227 ? 1.057 -11.273 -2.483 1.00 81.94 227 MET A C 1
ATOM 1774 O O . MET A 1 227 ? 0.029 -10.646 -2.713 1.00 81.94 227 MET A O 1
ATOM 1778 N N . GLY A 1 228 ? 1.875 -10.961 -1.473 1.00 79.56 228 GLY A N 1
ATOM 1779 C CA . GLY A 1 228 ? 1.706 -9.790 -0.611 1.00 79.56 228 GLY A CA 1
ATOM 1780 C C . GLY A 1 228 ? 2.571 -8.622 -1.077 1.00 79.56 228 GLY A C 1
ATOM 1781 O O . GLY A 1 228 ? 3.609 -8.819 -1.704 1.00 79.56 228 GLY A O 1
ATOM 1782 N N . GLY A 1 229 ? 2.168 -7.395 -0.757 1.00 85.44 229 GLY A N 1
ATOM 1783 C CA . GLY A 1 229 ? 2.884 -6.209 -1.218 1.00 85.44 229 GLY A CA 1
ATOM 1784 C C . GLY A 1 229 ? 2.546 -5.926 -2.676 1.00 85.44 229 GLY A C 1
ATOM 1785 O O . GLY A 1 229 ? 1.455 -5.430 -2.933 1.00 85.44 229 GLY A O 1
ATOM 1786 N N . GLY A 1 230 ? 3.447 -6.246 -3.612 1.00 85.12 230 GLY A N 1
ATOM 1787 C CA . GLY A 1 230 ? 3.339 -5.868 -5.028 1.00 85.12 230 GLY A CA 1
ATOM 1788 C C . GLY A 1 230 ? 1.973 -6.174 -5.656 1.00 85.12 230 GLY A C 1
ATOM 1789 O O . GLY A 1 230 ? 1.218 -5.262 -5.982 1.00 85.12 230 GLY A O 1
ATOM 1790 N N . ALA A 1 231 ? 1.590 -7.452 -5.738 1.00 89.44 231 ALA A N 1
ATOM 1791 C CA . ALA A 1 231 ? 0.318 -7.835 -6.360 1.00 89.44 231 ALA A CA 1
ATOM 1792 C C . ALA A 1 231 ? -0.904 -7.153 -5.711 1.00 89.44 231 ALA A C 1
ATOM 1794 O O . ALA A 1 231 ? -1.751 -6.589 -6.405 1.00 89.44 231 ALA A O 1
ATOM 1795 N N . THR A 1 232 ? -0.975 -7.132 -4.376 1.00 93.38 232 THR A N 1
ATOM 1796 C CA . THR A 1 232 ? -2.077 -6.481 -3.647 1.00 93.38 232 THR A CA 1
ATOM 1797 C C . THR A 1 232 ? -2.098 -4.963 -3.816 1.00 93.38 232 THR A C 1
ATOM 1799 O O . THR A 1 232 ? -3.172 -4.378 -3.929 1.00 93.38 232 THR A O 1
ATOM 1802 N N . ASN A 1 233 ? -0.932 -4.316 -3.853 1.00 96.00 233 ASN A N 1
ATOM 1803 C CA . ASN A 1 233 ? -0.830 -2.867 -3.979 1.00 96.00 233 ASN A CA 1
ATOM 1804 C C . ASN A 1 233 ? -1.205 -2.416 -5.389 1.00 96.00 233 ASN A C 1
ATOM 1806 O O . ASN A 1 233 ? -1.970 -1.469 -5.537 1.00 96.00 233 ASN A O 1
ATOM 1810 N N . PHE A 1 234 ? -0.726 -3.121 -6.417 1.00 95.62 234 PHE A N 1
ATOM 1811 C CA . PHE A 1 234 ? -1.131 -2.876 -7.797 1.00 95.62 234 PHE A CA 1
ATOM 1812 C C . PHE A 1 234 ? -2.643 -3.038 -7.980 1.00 95.62 234 PHE A C 1
ATOM 1814 O O . PHE A 1 234 ? -3.284 -2.149 -8.534 1.00 95.62 234 PHE A O 1
ATOM 1821 N N . MET A 1 235 ? -3.225 -4.122 -7.449 1.00 95.69 235 MET A N 1
ATOM 1822 C CA . MET A 1 235 ? -4.673 -4.336 -7.483 1.00 95.69 235 MET A CA 1
ATOM 1823 C C . MET A 1 235 ? -5.426 -3.165 -6.836 1.00 95.69 235 MET A C 1
ATOM 1825 O O . MET A 1 235 ? -6.348 -2.625 -7.442 1.00 95.69 235 MET A O 1
ATOM 1829 N N . LEU A 1 236 ? -5.018 -2.732 -5.637 1.00 96.44 236 LEU A N 1
ATOM 1830 C CA . LEU A 1 236 ? -5.641 -1.598 -4.947 1.00 96.44 236 LEU A CA 1
ATOM 1831 C C . LEU A 1 236 ? -5.523 -0.289 -5.736 1.00 96.44 236 LEU A C 1
ATOM 1833 O O . LEU A 1 236 ? -6.500 0.448 -5.827 1.00 96.44 236 LEU A O 1
ATOM 1837 N N . LEU A 1 237 ? -4.356 -0.002 -6.317 1.00 97.44 237 LEU A N 1
ATOM 1838 C CA . LEU A 1 237 ? -4.137 1.198 -7.127 1.00 97.44 237 LEU A CA 1
ATOM 1839 C C . LEU A 1 237 ? -4.967 1.181 -8.417 1.00 97.44 237 LEU A C 1
ATOM 1841 O O . LEU A 1 237 ? -5.557 2.200 -8.770 1.00 97.44 237 LEU A O 1
ATOM 1845 N N . GLY A 1 238 ? -5.068 0.029 -9.085 1.00 96.38 238 GLY A N 1
ATOM 1846 C CA . GLY A 1 238 ? -5.931 -0.149 -10.253 1.00 96.38 238 GLY A CA 1
ATOM 1847 C C . GLY A 1 238 ? -7.411 0.056 -9.915 1.00 96.38 238 GLY A C 1
ATOM 1848 O O . GLY A 1 238 ? -8.097 0.821 -10.588 1.00 96.38 238 GLY A O 1
ATOM 1849 N N . MET A 1 239 ? -7.888 -0.546 -8.819 1.00 96.56 239 MET A N 1
ATOM 1850 C CA . MET A 1 239 ? -9.254 -0.329 -8.321 1.00 96.56 239 MET A CA 1
ATOM 1851 C C . MET A 1 239 ? -9.510 1.133 -7.937 1.00 96.56 239 MET A C 1
ATOM 1853 O O . MET A 1 239 ? -10.606 1.645 -8.144 1.00 96.56 239 MET A O 1
ATOM 1857 N N . ALA A 1 240 ? -8.512 1.819 -7.377 1.00 97.19 240 ALA A N 1
ATOM 1858 C CA . ALA A 1 240 ? -8.629 3.228 -7.029 1.00 97.19 240 ALA A CA 1
ATOM 1859 C C . ALA A 1 240 ? -8.735 4.135 -8.259 1.00 97.19 240 ALA A C 1
ATOM 1861 O O . ALA A 1 240 ? -9.475 5.115 -8.208 1.00 97.19 240 ALA A O 1
ATOM 1862 N N . ALA A 1 241 ? -8.027 3.816 -9.348 1.00 96.19 241 ALA A N 1
ATOM 1863 C CA . ALA A 1 241 ? -8.141 4.549 -10.608 1.00 96.19 241 ALA A CA 1
ATOM 1864 C C . ALA A 1 241 ? -9.572 4.472 -11.149 1.00 96.19 241 ALA A C 1
ATOM 1866 O O . ALA A 1 241 ? -10.170 5.502 -11.447 1.00 96.19 241 ALA A O 1
ATOM 1867 N N . ASP A 1 242 ? -10.138 3.264 -11.190 1.00 95.50 242 ASP A N 1
ATOM 1868 C CA . ASP A 1 242 ? -11.526 3.045 -11.597 1.00 95.50 242 ASP A CA 1
ATOM 1869 C C . ASP A 1 242 ? -12.504 3.814 -10.691 1.00 95.50 242 ASP A C 1
ATOM 1871 O O . ASP A 1 242 ? -13.291 4.630 -11.164 1.00 95.50 242 ASP A O 1
ATOM 1875 N N . TYR A 1 243 ? -12.369 3.666 -9.370 1.00 95.00 243 TYR A N 1
ATOM 1876 C CA . TYR A 1 243 ? -13.232 4.331 -8.388 1.00 95.00 243 TYR A CA 1
ATOM 1877 C C . TYR A 1 243 ? -13.190 5.870 -8.449 1.00 95.00 243 TYR A C 1
ATOM 1879 O O . TYR A 1 243 ? -14.203 6.535 -8.202 1.00 95.00 243 TYR A O 1
ATOM 1887 N N . LEU A 1 244 ? -12.022 6.462 -8.719 1.00 94.19 244 LEU A N 1
ATOM 1888 C CA . LEU A 1 244 ? -11.857 7.917 -8.726 1.00 94.19 244 LEU A CA 1
ATOM 1889 C C . LEU A 1 244 ? -12.185 8.557 -10.079 1.00 94.19 244 LEU A C 1
ATOM 1891 O O . LEU A 1 244 ? -12.695 9.679 -10.072 1.00 94.19 244 LEU A O 1
ATOM 1895 N N . PHE A 1 245 ? -11.938 7.871 -11.199 1.00 93.06 245 PHE A N 1
ATOM 1896 C CA . PHE A 1 245 ? -12.029 8.469 -12.537 1.00 93.06 245 PHE A CA 1
ATOM 1897 C C . PHE A 1 245 ? -13.165 7.937 -13.422 1.00 93.06 245 PHE A C 1
ATOM 1899 O O . PHE A 1 245 ? -13.594 8.673 -14.306 1.00 93.06 245 PHE A O 1
ATOM 1906 N N . ASN A 1 246 ? -13.699 6.735 -13.182 1.00 88.12 246 ASN A N 1
ATOM 1907 C CA . ASN A 1 246 ? -14.777 6.143 -13.994 1.00 88.12 246 ASN A CA 1
ATOM 1908 C C . ASN A 1 246 ? -16.160 6.265 -13.329 1.00 88.12 246 ASN A C 1
ATOM 1910 O O . ASN A 1 246 ? -16.926 5.304 -13.281 1.00 88.12 246 ASN A O 1
ATOM 1914 N N . LYS A 1 247 ? -16.468 7.445 -12.783 1.00 65.75 247 LYS A N 1
ATOM 1915 C CA . LYS A 1 247 ? -17.761 7.718 -12.136 1.00 65.75 247 LYS A CA 1
ATOM 1916 C C . LYS A 1 247 ? -18.894 7.934 -13.130 1.00 65.75 247 LYS A C 1
ATOM 1918 O O . LYS A 1 247 ? -18.671 8.666 -14.117 1.00 65.75 247 LYS A O 1
#

Foldseek 3Di:
DLVLLQVLVVCCVPPVVSSVVSLVVLVVVLVVPPVDDLLVCLSSLLSNCLRPVDVVSVVSCVVCLVVCLVCVLSNLQRLLVCLVVDPPPVSNVSNLVSLLVVVVVQVVQLVVDDLSGNFDAAAAQRLLVLLSQLLSLLSNCVRCVVRGPNVSNVSSLVCQCQSDDAPQSARQQPPPHPHHQAQAQDPCNVVSGDDHLFGGSAWHADPPGHTDDDSHHPSNRHGNGDPPRGSVSNVVSVVSCCVPPVD

pLDDT: mean 95.31, std 4.11, range [65.75, 98.81]